Protein AF-Q6R324-F1 (afdb_monomer)

Sequence (263 aa):
MRRIGKLGGQVSNFFKGNSRSSGSSRGRTQEVEEGSSRRAARSPSPEFSNLRSRSNSATSSPVYSRSNSATSSPVRSRPISTVASPTRFDGRGRVTDPGHIQYQTSEWEREQYGLSDAIGHSRYTGYGAPRPERFPVEGHLPNGQYFNVTGVRGPAINAGDDHVIDHGYASHVIDHGEMSYDQAARYREYQSQPVFPSYETSGHDRSNCVHGHAELGREIFGWNIQHDQHATPQDLAEQMRGLRVDGYNSYSSYRNGNDSDSE

pLDDT: mean 74.0, std 28.16, range [26.22, 98.62]

Organism: Ralstonia solanacearum (NCBI:txid305)

Radius of gyration: 28.68 Å; Cα contacts (8 Å, |Δi|>4): 417; chains: 1; bounding box: 129×48×93 Å

Secondary structure (DSSP, 8-state):
---------------------------------TT--S-PPPPP-----------------------------------SEEEEEPPEE-TTSBEEE--EEEEE--HHHHHHH---SEEE--B--STTPPPPEEEEEEEE-TTS-EEEEEEEEEEBPPGGGPPP--TTT-SEEEE--PPPHHHHHHHHHHHTS-SSSEEETTSTTS-SHHHHHHHHHHHHH-------TT--HHHHHHHTTT--SSGGGGSSSSS--------

Mean predicted aligned error: 15.83 Å

Foldseek 3Di:
DDDDDDDDDDDDDDDDDDDDDDDPPPPPPDPPDQADDDDAADDDDDDDDDDDDDDDDDDDDDDDDDPPPPPPPDPPFQAWKKWKQWFDADPVQETPHQIAIWIAGGPVLCVVQVAARIFWKAADPHDPFDQWDWDKDWDAEPVRHTHIYTKTKGFIDQRRSHHDDDPVRTPDIAGQDHADNQLSVQNVVRNGHHLDRMEIRQLPVVRHRLSSRCSNCCRSQVDDQDHDSRYGRVNSRVVCHPHHSPPPPPPPPPPDPDDDDDD

Structure (mmCIF, N/CA/C/O backbone):
data_AF-Q6R324-F1
#
_entry.id   AF-Q6R324-F1
#
loop_
_atom_site.group_PDB
_atom_site.id
_atom_site.type_symbol
_atom_site.label_atom_id
_atom_site.label_alt_id
_atom_site.label_comp_id
_atom_site.label_asym_id
_atom_site.label_entity_id
_atom_site.label_seq_id
_atom_site.pdbx_PDB_ins_code
_atom_site.Cartn_x
_atom_site.Cartn_y
_atom_site.Cartn_z
_atom_site.occupancy
_atom_site.B_iso_or_equiv
_atom_site.auth_seq_id
_atom_site.auth_comp_id
_atom_site.auth_asym_id
_atom_site.auth_atom_id
_atom_site.pdbx_PDB_model_num
ATOM 1 N N . MET A 1 1 ? 79.690 0.198 -25.319 1.00 40.31 1 MET A N 1
ATOM 2 C CA . MET A 1 1 ? 79.122 1.509 -25.735 1.00 40.31 1 MET A CA 1
ATOM 3 C C . MET A 1 1 ? 77.606 1.519 -25.485 1.00 40.31 1 MET A C 1
ATOM 5 O O . MET A 1 1 ? 77.054 0.450 -25.269 1.00 40.31 1 MET A O 1
ATOM 9 N N . ARG A 1 2 ? 76.945 2.692 -25.464 1.00 42.56 2 ARG A N 1
ATOM 10 C CA . ARG A 1 2 ? 75.465 2.879 -25.356 1.00 42.56 2 ARG A CA 1
ATOM 11 C C . ARG A 1 2 ? 74.89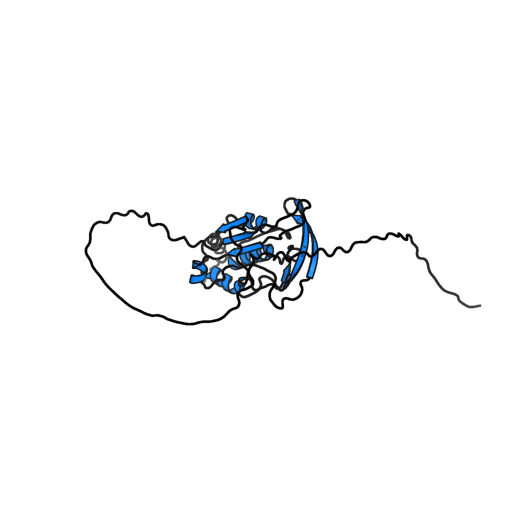6 3.219 -26.769 1.00 42.56 2 ARG A C 1
ATOM 13 O O . ARG A 1 2 ? 75.714 3.474 -27.643 1.00 42.56 2 ARG A O 1
ATOM 20 N N . ARG A 1 3 ? 73.590 3.266 -27.100 1.00 41.12 3 ARG A N 1
ATOM 21 C CA . ARG A 1 3 ? 72.332 3.446 -26.331 1.00 41.12 3 ARG A CA 1
ATOM 22 C C . ARG A 1 3 ? 71.114 2.730 -26.995 1.00 41.12 3 ARG A C 1
ATOM 24 O O . ARG A 1 3 ? 70.982 2.809 -28.203 1.00 41.12 3 ARG A O 1
ATOM 31 N N . ILE A 1 4 ? 70.201 2.188 -26.171 1.00 46.06 4 ILE A N 1
ATOM 32 C CA . ILE A 1 4 ? 68.725 2.425 -26.125 1.00 46.06 4 ILE A CA 1
ATOM 33 C C . ILE A 1 4 ? 67.856 2.318 -27.409 1.00 46.06 4 ILE A C 1
ATOM 35 O O . ILE A 1 4 ? 68.005 3.099 -28.340 1.00 46.06 4 ILE A O 1
ATOM 39 N N . GLY A 1 5 ? 66.776 1.525 -27.305 1.00 36.88 5 GLY A N 1
ATOM 40 C CA . GLY A 1 5 ? 65.498 1.646 -28.036 1.00 36.88 5 GLY A CA 1
ATOM 41 C C . GLY A 1 5 ? 64.390 0.874 -27.286 1.00 36.88 5 GLY A C 1
ATOM 42 O O . GLY A 1 5 ? 64.680 -0.182 -26.732 1.00 36.88 5 GLY A O 1
ATOM 43 N N . LYS A 1 6 ? 63.160 1.404 -27.175 1.00 45.53 6 LYS A N 1
ATOM 44 C CA . LYS A 1 6 ? 62.048 0.858 -26.346 1.00 45.53 6 LYS A CA 1
ATOM 45 C C . LYS A 1 6 ? 60.722 0.896 -27.136 1.00 45.53 6 LYS A C 1
ATOM 47 O O . LYS A 1 6 ? 60.669 1.598 -28.139 1.00 45.53 6 LYS A O 1
ATOM 52 N N . LEU A 1 7 ? 59.672 0.253 -26.592 1.00 39.19 7 LEU A N 1
ATOM 53 C CA . LEU A 1 7 ? 58.296 0.028 -27.108 1.00 39.19 7 LEU A CA 1
ATOM 54 C C . LEU A 1 7 ? 58.169 -1.313 -27.870 1.00 39.19 7 LEU A C 1
ATOM 56 O O . LEU A 1 7 ? 59.035 -1.629 -28.672 1.00 39.19 7 LEU A O 1
ATOM 60 N N . GLY A 1 8 ? 57.154 -2.164 -27.675 1.00 31.39 8 GLY A N 1
ATOM 61 C CA . GLY A 1 8 ? 56.019 -2.132 -26.739 1.00 31.39 8 GLY A CA 1
ATOM 62 C C . GLY A 1 8 ? 54.685 -2.417 -27.443 1.00 31.39 8 GLY A C 1
ATOM 63 O O . GLY A 1 8 ? 54.277 -1.615 -28.274 1.00 31.39 8 GLY A O 1
ATOM 64 N N . GLY A 1 9 ? 53.993 -3.509 -27.085 1.00 32.19 9 GLY A N 1
ATOM 65 C CA . GLY A 1 9 ? 52.611 -3.772 -27.522 1.00 32.19 9 GLY A CA 1
ATOM 66 C C . GLY A 1 9 ? 52.303 -5.218 -27.934 1.00 32.19 9 GLY A C 1
ATOM 67 O O . GLY A 1 9 ? 52.544 -5.607 -29.071 1.00 32.19 9 GLY A O 1
ATOM 68 N N . GLN A 1 10 ? 51.676 -5.980 -27.034 1.00 36.41 10 GLN A N 1
ATOM 69 C CA . GLN A 1 10 ? 50.816 -7.119 -27.374 1.00 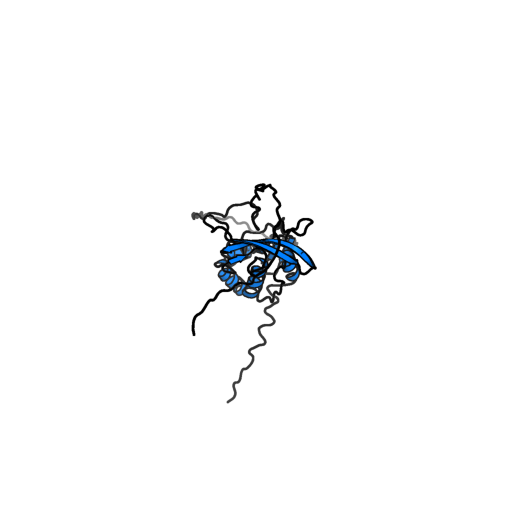36.41 10 GLN A CA 1
ATOM 70 C C . GLN A 1 10 ? 49.410 -6.813 -26.854 1.00 36.41 10 GLN A C 1
ATOM 72 O O . GLN A 1 10 ? 49.257 -6.671 -25.645 1.00 36.41 10 GLN A O 1
ATOM 77 N N . VAL A 1 11 ? 48.394 -6.811 -27.721 1.00 34.84 11 VAL A N 1
ATOM 78 C CA . VAL A 1 11 ? 47.063 -7.320 -27.349 1.00 34.84 11 VAL A CA 1
ATOM 79 C C . VAL A 1 11 ? 46.353 -7.886 -28.579 1.00 34.84 11 VAL A C 1
ATOM 81 O O . VAL A 1 11 ? 46.373 -7.301 -29.660 1.00 34.84 11 VAL A O 1
ATOM 84 N N . SER A 1 12 ? 45.722 -9.036 -28.383 1.00 30.38 12 SER A N 1
ATOM 85 C CA . SER A 1 12 ? 44.649 -9.594 -29.209 1.00 30.38 12 SER A CA 1
ATOM 86 C C . SER A 1 12 ? 43.295 -8.944 -28.790 1.00 30.38 12 SER A C 1
ATOM 88 O O . SER A 1 12 ? 43.295 -8.088 -27.914 1.00 30.38 12 SER A O 1
ATOM 90 N N . ASN A 1 13 ? 42.095 -9.210 -29.327 1.00 31.58 13 ASN A N 1
ATOM 91 C CA . ASN A 1 13 ? 41.596 -10.306 -30.157 1.00 31.58 13 ASN A CA 1
ATOM 92 C C . ASN A 1 13 ? 40.256 -9.917 -30.853 1.00 31.58 13 ASN A C 1
ATOM 94 O O . ASN A 1 13 ? 39.492 -9.126 -30.318 1.00 31.58 13 ASN A O 1
ATOM 98 N N . PHE A 1 14 ? 39.976 -10.565 -31.988 1.00 33.28 14 PHE A N 1
ATOM 99 C CA . PHE A 1 14 ? 38.679 -10.993 -32.562 1.00 33.28 14 PHE A CA 1
ATOM 100 C C . PHE A 1 14 ? 37.396 -10.133 -32.779 1.00 33.28 14 PHE A C 1
ATOM 102 O O . PHE A 1 14 ? 36.878 -9.422 -31.932 1.00 33.28 14 PHE A O 1
ATOM 109 N N . PHE A 1 15 ? 36.818 -10.452 -33.953 1.00 34.44 15 PHE A N 1
ATOM 110 C CA . PHE A 1 15 ? 35.433 -10.422 -34.459 1.00 34.44 15 PHE A CA 1
ATOM 111 C C . PHE A 1 15 ? 34.616 -9.120 -34.570 1.00 34.44 15 PHE A C 1
ATOM 113 O O . PHE A 1 15 ? 34.1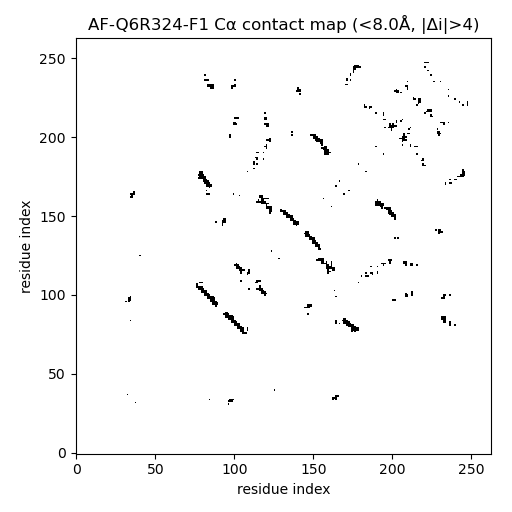90 -8.484 -33.615 1.00 34.44 15 PHE A O 1
ATOM 120 N N . LYS A 1 16 ? 34.275 -8.832 -35.834 1.00 31.11 16 LYS A N 1
ATOM 121 C CA . LYS A 1 16 ? 33.436 -7.737 -36.320 1.00 31.11 16 LYS A CA 1
ATOM 122 C C . LYS A 1 16 ? 32.190 -8.333 -36.983 1.00 31.11 16 LYS A C 1
ATOM 124 O O . LYS A 1 16 ? 32.283 -8.854 -38.092 1.00 31.11 16 LYS A O 1
ATOM 129 N N . GLY A 1 17 ? 31.044 -8.280 -36.305 1.00 27.77 17 GLY A N 1
ATOM 130 C CA . GLY A 1 17 ? 29.753 -8.729 -36.837 1.00 27.77 17 GLY A CA 1
ATOM 131 C C . GLY A 1 17 ? 28.918 -7.559 -37.361 1.00 27.77 17 GLY A C 1
ATOM 132 O O . GLY A 1 17 ? 28.606 -6.642 -36.607 1.00 27.77 17 GLY A O 1
ATOM 133 N N . ASN A 1 18 ? 28.533 -7.592 -38.638 1.00 29.09 18 ASN A N 1
ATOM 134 C CA . ASN A 1 18 ? 27.531 -6.678 -39.197 1.00 29.09 18 ASN A CA 1
ATOM 135 C C . ASN A 1 18 ? 26.124 -7.264 -39.015 1.00 29.09 18 ASN A C 1
ATOM 137 O O . ASN A 1 18 ? 25.903 -8.417 -39.376 1.00 29.09 18 ASN A O 1
ATOM 141 N N . SER A 1 19 ? 25.149 -6.442 -38.616 1.00 30.00 19 SER A N 1
ATOM 142 C CA . SER A 1 19 ? 23.742 -6.587 -39.031 1.00 30.00 19 SER A CA 1
ATOM 143 C C . SER A 1 19 ? 22.965 -5.282 -38.836 1.00 30.00 19 SER A C 1
ATOM 145 O O . SER A 1 19 ? 23.164 -4.565 -37.860 1.00 30.00 19 SER A O 1
ATOM 147 N N . ARG A 1 20 ? 22.087 -4.969 -39.795 1.00 28.08 20 ARG A N 1
ATOM 148 C CA . ARG A 1 20 ? 21.156 -3.829 -39.782 1.00 28.08 20 ARG A CA 1
ATOM 149 C C . ARG A 1 20 ? 19.724 -4.355 -39.669 1.00 28.08 20 ARG A C 1
ATOM 151 O O . ARG A 1 20 ? 19.339 -5.149 -40.518 1.00 28.08 20 ARG A O 1
ATOM 158 N N . SER A 1 21 ? 18.926 -3.810 -38.753 1.00 27.47 21 SER A N 1
ATOM 159 C CA . SER A 1 21 ? 17.460 -3.652 -38.881 1.00 27.47 21 SER A CA 1
ATOM 160 C C . SER A 1 21 ? 16.959 -2.845 -37.671 1.00 27.47 21 SER A C 1
ATOM 162 O O . SER A 1 21 ? 17.329 -3.175 -36.552 1.00 27.47 21 SER A O 1
ATOM 164 N N . SER A 1 22 ? 16.341 -1.668 -37.812 1.00 26.22 22 SER A N 1
ATOM 165 C CA . SER A 1 22 ? 14.992 -1.353 -38.339 1.00 26.22 22 SER A CA 1
ATOM 166 C C . SER A 1 22 ? 13.911 -1.393 -37.252 1.00 26.22 22 SER A C 1
ATOM 168 O O . SER A 1 22 ? 13.778 -2.388 -36.555 1.00 26.22 22 SER A O 1
ATOM 170 N N . GLY A 1 23 ? 13.079 -0.344 -37.184 1.00 26.36 23 GLY A N 1
ATOM 171 C CA . GLY A 1 23 ? 11.778 -0.404 -36.501 1.00 26.36 23 GLY A CA 1
ATOM 172 C C . GLY A 1 23 ? 11.702 0.154 -35.075 1.00 26.36 23 GLY A C 1
ATOM 173 O O . GLY A 1 23 ? 11.244 -0.540 -34.175 1.00 26.36 23 GLY A O 1
ATOM 174 N N . SER A 1 24 ? 12.032 1.435 -34.862 1.00 30.22 24 SER A N 1
ATOM 175 C CA . SER A 1 24 ? 11.568 2.151 -33.658 1.00 30.22 24 SER A CA 1
ATOM 176 C C . SER A 1 24 ? 10.074 2.486 -33.790 1.00 30.22 24 SER A C 1
ATOM 178 O O . SER A 1 24 ? 9.681 3.618 -34.079 1.00 30.22 24 SER A O 1
ATOM 180 N N . SER A 1 25 ? 9.215 1.477 -33.630 1.00 32.62 25 SER A N 1
ATOM 181 C CA . SER A 1 25 ? 7.776 1.686 -33.498 1.00 32.62 25 SER A CA 1
ATOM 182 C C . SER A 1 25 ? 7.496 2.298 -32.129 1.00 32.62 25 SER A C 1
ATOM 184 O O . SER A 1 25 ? 7.556 1.612 -31.108 1.00 32.62 25 SER A O 1
ATOM 186 N N . ARG A 1 26 ? 7.186 3.599 -32.118 1.00 37.97 26 ARG A N 1
ATOM 187 C CA . ARG A 1 26 ? 6.716 4.353 -30.947 1.00 37.97 26 ARG A CA 1
ATOM 188 C C . ARG A 1 26 ? 5.386 3.784 -30.436 1.00 37.97 26 ARG A C 1
ATOM 190 O O . ARG A 1 26 ? 4.318 4.321 -30.722 1.00 37.97 26 ARG A O 1
ATOM 197 N N . GLY A 1 27 ? 5.462 2.702 -29.668 1.00 26.50 27 GLY A N 1
ATOM 198 C CA . GLY A 1 27 ? 4.358 2.181 -28.875 1.00 26.50 27 GLY A CA 1
ATOM 199 C C . GLY A 1 27 ? 4.050 3.157 -27.750 1.00 26.50 27 GLY A C 1
ATOM 200 O O . GLY A 1 27 ? 4.714 3.150 -26.718 1.00 26.50 27 GLY A O 1
ATOM 201 N N . ARG A 1 28 ? 3.061 4.025 -27.969 1.00 30.28 28 ARG A N 1
ATOM 202 C CA . ARG A 1 28 ? 2.504 4.919 -26.951 1.00 30.28 28 ARG A CA 1
ATOM 203 C C . ARG A 1 28 ? 1.799 4.065 -25.898 1.00 30.28 28 ARG A C 1
ATOM 205 O O . ARG A 1 28 ? 0.604 3.814 -26.021 1.00 30.28 28 ARG A O 1
ATOM 212 N N . THR A 1 29 ? 2.533 3.611 -24.883 1.00 35.69 29 THR A N 1
ATOM 213 C CA . THR A 1 29 ? 1.932 3.098 -23.650 1.00 35.69 29 THR A CA 1
ATOM 214 C C . THR A 1 29 ? 1.100 4.230 -23.067 1.00 35.69 29 THR A C 1
ATOM 216 O O . THR A 1 29 ? 1.650 5.224 -22.592 1.00 35.69 29 THR A O 1
ATOM 219 N N . GLN A 1 30 ? -0.222 4.115 -23.189 1.00 30.86 30 GLN A N 1
ATOM 220 C CA . GLN A 1 30 ? -1.131 4.945 -22.414 1.00 30.86 30 GLN A CA 1
ATOM 221 C C . GLN A 1 30 ? -0.794 4.736 -20.939 1.00 30.86 30 GLN A C 1
ATOM 223 O O . GLN A 1 30 ? -0.465 3.621 -20.530 1.00 30.86 30 GLN A O 1
ATOM 228 N N . GLU A 1 31 ? -0.829 5.819 -20.175 1.00 37.59 31 GLU A N 1
ATOM 229 C CA . GLU A 1 31 ? -0.660 5.780 -18.730 1.00 37.59 31 GLU A CA 1
ATOM 230 C C . GLU A 1 31 ? -1.862 5.025 -18.156 1.00 37.59 31 GLU A C 1
ATOM 232 O O . GLU A 1 31 ? -2.941 5.582 -17.978 1.00 37.59 31 GLU A O 1
ATOM 237 N N . VAL A 1 32 ? -1.690 3.720 -17.938 1.00 40.03 32 VAL A N 1
ATOM 238 C CA . VAL A 1 32 ? -2.521 2.990 -16.989 1.00 40.03 32 VAL A CA 1
ATOM 239 C C . VAL A 1 32 ? -2.069 3.501 -15.630 1.00 40.03 32 VAL A C 1
ATOM 241 O O . VAL A 1 32 ? -0.924 3.273 -15.240 1.00 40.03 32 VAL A O 1
ATOM 244 N N . GLU A 1 33 ? -2.928 4.292 -14.990 1.00 43.50 33 GLU A N 1
ATOM 245 C CA . GLU A 1 33 ? -2.697 4.834 -13.653 1.00 43.50 33 GLU A CA 1
ATOM 246 C C . GLU A 1 33 ? -2.352 3.675 -12.708 1.00 43.50 33 GLU A C 1
ATOM 248 O O . GLU A 1 33 ? -3.159 2.764 -12.519 1.00 43.50 33 GLU A O 1
ATOM 253 N N . GLU A 1 34 ? -1.145 3.697 -12.136 1.00 46.53 34 GLU A N 1
ATOM 254 C CA . GLU A 1 34 ? -0.767 2.789 -11.053 1.00 46.53 34 GLU A CA 1
ATOM 255 C C . GLU A 1 34 ? -1.739 3.044 -9.885 1.00 46.53 34 GLU A C 1
ATOM 257 O O . GLU A 1 34 ? -1.694 4.104 -9.264 1.00 46.53 34 GLU A O 1
ATOM 262 N N . GLY A 1 35 ? -2.656 2.106 -9.626 1.00 44.72 35 GLY A N 1
ATOM 263 C CA . GLY A 1 35 ? -3.455 2.075 -8.397 1.00 44.72 35 GLY A CA 1
ATOM 264 C C . GLY A 1 35 ? -4.531 3.156 -8.209 1.00 44.72 35 GLY A C 1
ATOM 265 O O . GLY A 1 35 ? -4.863 3.450 -7.067 1.00 44.72 35 GLY A O 1
ATOM 266 N N . SER A 1 36 ? -5.112 3.764 -9.253 1.00 38.97 36 SER A N 1
ATOM 267 C CA . SER A 1 36 ? -6.196 4.752 -9.058 1.00 38.97 36 SER A CA 1
ATOM 268 C C . SER A 1 36 ? -7.382 4.609 -10.009 1.00 38.97 36 SER A C 1
ATOM 270 O O . SER A 1 36 ? -7.252 4.585 -11.230 1.00 38.97 36 SER A O 1
ATOM 272 N N . SER A 1 37 ? -8.587 4.569 -9.431 1.00 39.88 37 SER A N 1
ATOM 273 C CA . SER A 1 37 ? -9.848 4.550 -10.178 1.00 39.88 37 SER A CA 1
ATOM 274 C C . SER A 1 37 ? -10.200 5.937 -10.726 1.00 39.88 37 SER A C 1
ATOM 276 O O . SER A 1 37 ? -11.037 6.640 -10.163 1.00 39.88 37 SER A O 1
ATOM 278 N N . ARG A 1 38 ? -9.593 6.311 -11.862 1.00 37.06 38 ARG A N 1
ATOM 279 C CA . ARG A 1 38 ? -10.053 7.354 -12.804 1.00 37.06 38 ARG A CA 1
ATOM 280 C C . ARG A 1 38 ? -10.664 8.617 -12.172 1.00 37.06 38 ARG A C 1
ATOM 282 O O . ARG A 1 38 ? -11.790 8.998 -12.515 1.00 37.06 38 ARG A O 1
ATOM 289 N N . ARG A 1 39 ? -9.937 9.320 -11.302 1.00 37.78 39 ARG A N 1
ATOM 290 C CA . ARG A 1 39 ? -10.283 10.703 -10.932 1.00 37.78 39 ARG A CA 1
ATOM 291 C C . ARG A 1 39 ? -9.069 11.462 -10.418 1.00 37.78 39 ARG A C 1
ATOM 293 O O . ARG A 1 39 ? -8.415 11.025 -9.483 1.00 37.78 39 ARG A O 1
ATOM 300 N N . ALA A 1 40 ? -8.824 12.628 -11.012 1.00 33.81 40 ALA A N 1
ATOM 301 C CA . ALA A 1 40 ? -7.794 13.551 -10.557 1.00 33.81 40 ALA A CA 1
ATOM 302 C C . ALA A 1 40 ? -8.007 13.947 -9.084 1.00 33.81 40 ALA A C 1
ATOM 304 O O . ALA A 1 40 ? -9.149 14.091 -8.633 1.00 33.81 40 ALA A O 1
ATOM 305 N N . ALA A 1 41 ? -6.898 14.155 -8.369 1.00 38.41 41 ALA A N 1
ATOM 306 C CA . ALA A 1 41 ? -6.878 14.544 -6.964 1.00 38.41 41 ALA A CA 1
ATOM 307 C C . ALA A 1 41 ? -7.796 15.747 -6.670 1.00 38.41 41 ALA A C 1
ATOM 309 O O . ALA A 1 41 ? -7.827 16.732 -7.415 1.00 38.41 41 ALA A O 1
ATOM 310 N N . ARG A 1 42 ? -8.543 15.673 -5.560 1.00 33.75 42 ARG A N 1
ATOM 311 C CA . ARG A 1 42 ? -9.429 16.756 -5.112 1.00 33.75 42 ARG A CA 1
ATOM 312 C C . ARG A 1 4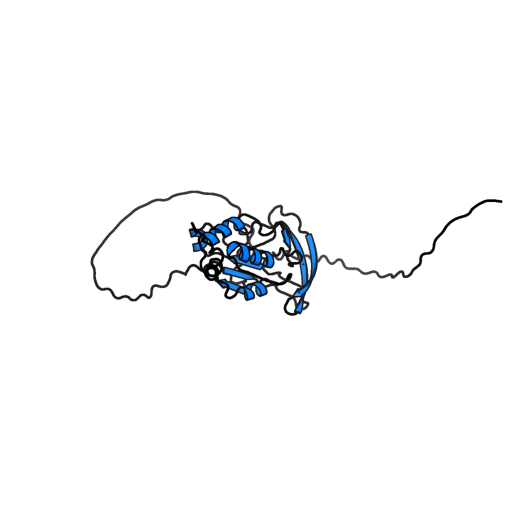2 ? -8.608 17.984 -4.712 1.00 33.75 42 ARG A C 1
ATOM 314 O O . ARG A 1 42 ? -7.754 17.908 -3.838 1.00 33.75 42 ARG A O 1
ATOM 321 N N . SER A 1 43 ? -8.918 19.131 -5.310 1.00 33.81 43 SER A N 1
ATOM 322 C CA . SER A 1 43 ? -8.413 20.434 -4.864 1.00 33.81 43 SER A CA 1
ATOM 323 C C . SER A 1 43 ? -9.188 20.914 -3.620 1.00 33.81 43 SER A C 1
ATOM 325 O O . SER A 1 43 ? -10.409 20.748 -3.593 1.00 33.81 43 SER A O 1
ATOM 327 N N . PRO A 1 44 ? -8.541 21.531 -2.613 1.00 35.41 44 PRO A N 1
ATOM 328 C CA . PRO A 1 44 ? -9.220 22.020 -1.409 1.00 35.41 44 PRO A CA 1
ATOM 329 C C . PRO A 1 44 ? -9.747 23.459 -1.565 1.00 35.41 44 PRO A C 1
ATOM 331 O O . PRO A 1 44 ? -9.004 24.326 -2.025 1.00 35.41 44 PRO A O 1
ATOM 334 N N . SER A 1 45 ? -10.999 23.725 -1.156 1.00 33.06 45 SER A N 1
ATOM 335 C CA . SER A 1 45 ? -11.604 25.048 -0.833 1.00 33.06 45 SER A CA 1
ATOM 336 C C . SER A 1 45 ? -13.122 24.908 -0.568 1.00 33.06 45 SER A C 1
ATOM 338 O O . SER A 1 45 ? -13.738 24.042 -1.188 1.00 33.06 45 SER A O 1
ATOM 340 N N . PRO A 1 46 ? -13.785 25.823 0.172 1.00 35.75 46 PRO A N 1
ATOM 341 C CA . PRO A 1 46 ? -13.499 26.288 1.535 1.00 35.75 46 PRO A CA 1
ATOM 342 C C . PRO A 1 46 ? -14.762 26.186 2.446 1.00 35.75 46 PRO A C 1
ATOM 344 O O . PRO A 1 46 ? -15.788 25.642 2.040 1.00 35.75 46 PRO A O 1
ATOM 347 N N . GLU A 1 47 ? -14.711 26.698 3.683 1.00 37.22 47 GLU A N 1
ATOM 348 C CA . GLU A 1 47 ? -15.855 26.698 4.621 1.00 37.22 47 GLU A CA 1
ATOM 349 C C . GLU A 1 47 ? -17.053 27.574 4.189 1.00 37.22 47 GLU A C 1
ATOM 351 O O . GLU A 1 47 ? -16.884 28.548 3.459 1.00 37.22 47 GLU A O 1
ATOM 356 N N . PHE A 1 48 ? -18.254 27.251 4.706 1.00 30.19 48 PHE A N 1
ATOM 357 C CA . PHE A 1 48 ? -19.102 28.107 5.576 1.00 30.19 48 PHE A CA 1
ATOM 358 C C . PHE A 1 48 ? -20.606 27.777 5.458 1.00 30.19 48 PHE A C 1
ATOM 360 O O . PHE A 1 48 ? -21.185 27.931 4.385 1.00 30.19 48 PHE A O 1
ATOM 367 N N . SER A 1 49 ? -21.275 27.490 6.590 1.00 29.22 49 SER A N 1
ATOM 368 C CA . SER A 1 49 ? -22.468 28.228 7.097 1.00 29.22 49 SER A CA 1
ATOM 369 C C . SER A 1 49 ? -23.398 27.385 7.986 1.00 29.22 49 SER A C 1
ATOM 371 O O . SER A 1 49 ? -23.919 26.352 7.580 1.00 29.22 49 SER A O 1
ATOM 373 N N . ASN A 1 50 ? -23.691 27.902 9.183 1.00 40.31 50 ASN A N 1
ATOM 374 C CA . ASN A 1 50 ? -24.718 27.383 10.095 1.00 40.31 50 ASN A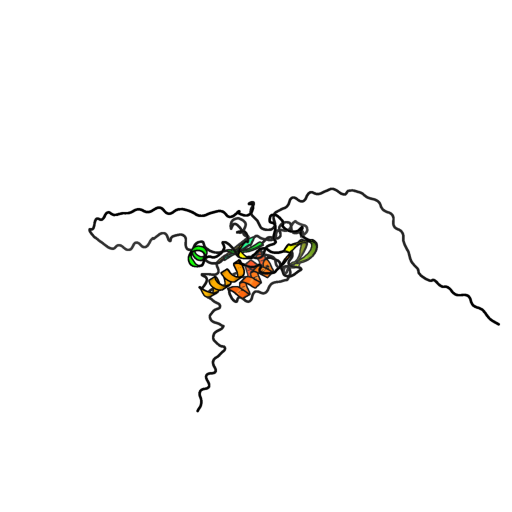 CA 1
ATOM 375 C C . ASN A 1 50 ? -26.145 27.625 9.571 1.00 40.31 50 ASN A C 1
ATOM 377 O O . ASN A 1 50 ? -26.434 28.732 9.120 1.00 40.31 50 ASN A O 1
ATOM 381 N N . LEU A 1 51 ? -27.082 26.703 9.833 1.00 35.06 51 LEU A N 1
ATOM 382 C CA . LEU A 1 51 ? -28.505 27.045 9.989 1.00 35.06 51 LEU A CA 1
ATOM 383 C C . LEU A 1 51 ? -29.154 26.322 11.182 1.00 35.06 51 LEU A C 1
ATOM 385 O O . LEU A 1 51 ? -28.839 25.183 11.509 1.00 35.06 51 LEU A O 1
ATOM 389 N N . ARG A 1 52 ? -30.057 27.044 11.856 1.00 34.41 52 ARG A N 1
ATOM 390 C CA . ARG A 1 52 ? -30.594 26.768 13.200 1.00 34.41 52 ARG A CA 1
ATOM 391 C C . ARG A 1 52 ? -32.115 26.945 13.207 1.00 34.41 52 ARG A C 1
ATOM 393 O O . ARG A 1 52 ? -32.569 28.044 12.908 1.00 34.41 52 ARG A O 1
ATOM 400 N N . SER A 1 53 ? -32.877 25.934 13.641 1.00 32.94 53 SER A N 1
ATOM 401 C CA . SER A 1 53 ? -34.249 25.996 14.222 1.00 32.94 53 SER A CA 1
ATOM 402 C C . SER A 1 53 ? -34.648 24.574 14.679 1.00 32.94 53 SER A C 1
ATOM 404 O O . SER A 1 53 ? -34.339 23.631 13.966 1.00 32.94 53 SER A O 1
ATOM 406 N N . ARG A 1 54 ? -35.112 24.297 15.914 1.00 31.44 54 ARG A N 1
ATOM 407 C CA . ARG A 1 54 ? -36.395 24.660 16.583 1.00 31.44 54 ARG A CA 1
ATOM 408 C C . ARG A 1 54 ? -37.646 24.140 15.840 1.00 31.44 54 ARG A C 1
ATOM 410 O O . ARG A 1 54 ? -37.730 24.374 14.647 1.00 31.44 54 ARG A O 1
ATOM 417 N N . SER A 1 55 ? -38.688 23.554 16.455 1.00 33.94 55 SER A N 1
ATOM 418 C CA . SER A 1 55 ? -38.924 23.008 17.816 1.00 33.94 55 SER A CA 1
ATOM 419 C C . SER A 1 55 ? -40.297 22.285 17.874 1.00 33.94 55 SER A C 1
ATOM 421 O O . SER A 1 55 ? -41.230 22.745 17.233 1.00 33.94 55 SER A O 1
ATOM 423 N N . ASN A 1 56 ? -40.429 21.272 18.746 1.00 29.02 56 ASN A N 1
ATOM 424 C CA . ASN A 1 56 ? -41.643 20.784 19.452 1.00 29.02 56 ASN A CA 1
ATOM 425 C C . ASN A 1 56 ? -42.902 20.277 18.699 1.00 29.02 56 ASN A C 1
ATOM 427 O O . ASN A 1 56 ? -43.567 21.020 17.985 1.00 29.02 56 ASN A O 1
ATOM 431 N N . SER A 1 57 ? -43.390 19.098 19.119 1.00 31.47 57 SER A N 1
ATOM 432 C CA . SER A 1 57 ? -44.729 18.900 19.729 1.00 31.47 57 SER A CA 1
ATOM 433 C C . SER A 1 57 ? -44.813 17.517 20.399 1.00 31.47 57 SER A C 1
ATOM 435 O O . SER A 1 57 ? -44.088 16.607 20.008 1.00 31.47 57 SER A O 1
ATOM 437 N N . ALA A 1 58 ? -45.663 17.356 21.419 1.00 36.47 58 ALA A N 1
ATOM 438 C CA . ALA A 1 58 ? -45.762 16.137 22.234 1.00 36.47 58 ALA A CA 1
ATOM 439 C C . ALA A 1 58 ? -47.188 15.564 22.260 1.00 36.47 58 ALA A C 1
ATOM 441 O O . ALA A 1 58 ? -48.155 16.316 22.191 1.00 36.47 58 ALA A O 1
ATOM 442 N N . THR A 1 59 ? -47.318 14.248 22.440 1.00 32.88 59 THR A N 1
ATOM 443 C CA . THR A 1 59 ? -48.535 13.586 22.948 1.00 32.88 59 THR A CA 1
ATOM 444 C C . THR A 1 59 ? -48.155 12.267 23.619 1.00 32.88 59 THR A C 1
ATOM 446 O O . THR A 1 59 ? -47.434 11.458 23.041 1.00 32.88 59 THR A O 1
ATOM 449 N N . SER A 1 60 ? -48.646 12.050 24.839 1.00 33.50 60 SER A N 1
ATOM 450 C CA . SER A 1 60 ? -48.397 10.838 25.626 1.00 33.50 60 SER A CA 1
ATOM 451 C C . SER A 1 60 ? -49.687 10.048 25.803 1.00 33.50 60 SER A C 1
ATOM 453 O O . SER A 1 60 ? -50.673 10.617 26.262 1.00 33.50 60 SER A O 1
ATOM 455 N N . SER A 1 61 ? -49.654 8.740 25.538 1.00 33.12 61 SER A N 1
ATOM 456 C CA . SER A 1 61 ? -50.323 7.735 26.378 1.00 33.12 61 SER A CA 1
ATOM 457 C C . SER A 1 61 ? -49.860 6.311 26.018 1.00 33.12 61 SER A C 1
ATOM 459 O O . SER A 1 61 ? -49.377 6.099 24.906 1.00 33.12 61 SER A O 1
ATOM 461 N N . PRO A 1 62 ? -49.909 5.351 26.961 1.00 54.59 62 PRO A N 1
ATOM 462 C CA . PRO A 1 62 ? -49.137 4.106 26.881 1.00 54.59 62 PRO A CA 1
ATOM 463 C C . PRO A 1 62 ? -49.911 2.948 26.231 1.00 54.59 62 PRO A C 1
ATOM 465 O O . PRO A 1 62 ? -51.125 3.042 26.080 1.00 54.59 62 PRO A O 1
ATOM 468 N N . VAL A 1 63 ? -49.220 1.828 25.947 1.00 30.73 63 VAL A N 1
ATOM 469 C CA . VAL A 1 63 ? -49.544 0.459 26.439 1.00 30.73 63 VAL A CA 1
ATOM 470 C C . VAL A 1 63 ? -48.742 -0.643 25.697 1.00 30.73 63 VAL A C 1
ATOM 472 O O . VAL A 1 63 ? -48.514 -0.572 24.497 1.00 30.73 63 VAL A O 1
ATOM 475 N N . TYR A 1 64 ? -48.365 -1.681 26.458 1.00 32.06 64 TYR A N 1
ATOM 476 C CA . TYR A 1 64 ? -47.777 -2.986 26.093 1.00 32.06 64 TYR A CA 1
ATOM 477 C C . TYR A 1 64 ? -46.445 -3.070 25.326 1.00 32.06 64 TYR A C 1
ATOM 479 O O . TYR A 1 64 ? -46.372 -3.078 24.100 1.00 32.06 64 TYR A O 1
ATOM 487 N N . SER A 1 65 ? -45.402 -3.395 26.096 1.00 42.59 65 SER A N 1
ATOM 488 C CA . SER A 1 65 ? -44.183 -4.050 25.625 1.00 42.59 65 SER A CA 1
ATOM 489 C C . SER A 1 65 ? -44.488 -5.361 24.886 1.00 42.59 65 SER A C 1
ATOM 491 O O . SER A 1 65 ? -44.914 -6.346 25.491 1.00 42.59 65 SER A O 1
ATOM 493 N N . ARG A 1 66 ? -44.169 -5.410 23.591 1.00 32.12 66 ARG A N 1
ATOM 494 C CA . ARG A 1 66 ? -43.865 -6.654 22.870 1.00 32.12 66 ARG A CA 1
ATOM 495 C C . ARG A 1 66 ? -42.544 -6.481 22.134 1.00 32.12 66 ARG A C 1
ATOM 497 O O . ARG A 1 66 ? -42.479 -5.837 21.091 1.00 32.12 66 ARG A O 1
ATOM 504 N N . SER A 1 67 ? -41.492 -7.045 22.717 1.00 39.47 67 SER A N 1
ATOM 505 C CA . SER A 1 67 ? -40.124 -6.985 22.205 1.00 39.47 67 SER A CA 1
ATOM 506 C C . SER A 1 67 ? -39.958 -7.837 20.947 1.00 39.47 67 SER A C 1
ATOM 508 O O . SER A 1 67 ? -39.444 -8.950 21.007 1.00 39.47 67 SER A O 1
ATOM 510 N N . ASN A 1 68 ? -40.352 -7.300 19.794 1.00 32.84 68 ASN A N 1
ATOM 511 C CA . ASN A 1 68 ? -39.882 -7.795 18.505 1.00 32.84 68 ASN A CA 1
ATOM 512 C C . ASN A 1 68 ? -38.625 -7.010 18.118 1.00 32.84 68 ASN A C 1
ATOM 514 O O . ASN A 1 68 ? -38.679 -6.091 17.301 1.00 32.84 68 ASN A O 1
ATOM 518 N N . SER A 1 69 ? -37.490 -7.382 18.717 1.00 38.59 69 SER A N 1
ATOM 519 C CA . SER A 1 69 ? -36.159 -6.855 18.385 1.00 38.59 69 SER A CA 1
ATOM 520 C C . SER A 1 69 ? -35.672 -7.380 17.029 1.00 38.59 69 SER A C 1
ATOM 522 O O . SER A 1 69 ? -34.652 -8.052 16.928 1.00 38.59 69 SER A O 1
ATOM 524 N N . ALA A 1 70 ? -36.419 -7.054 15.976 1.00 42.22 70 ALA A N 1
ATOM 525 C CA . ALA A 1 70 ? -35.987 -7.105 14.587 1.00 42.22 70 ALA A CA 1
ATOM 526 C C . ALA A 1 70 ? -35.672 -5.677 14.114 1.00 42.22 70 ALA A C 1
ATOM 528 O O . ALA A 1 70 ? -36.119 -5.232 13.059 1.00 42.22 70 ALA A O 1
ATOM 529 N N . THR A 1 71 ? -34.916 -4.931 14.927 1.00 40.75 71 THR A N 1
ATOM 530 C CA . THR A 1 71 ? -34.252 -3.716 14.461 1.00 40.75 71 THR A CA 1
ATOM 531 C C . THR A 1 71 ? -33.262 -4.121 13.385 1.00 40.75 71 THR A C 1
ATOM 533 O O . THR A 1 71 ? -32.210 -4.690 13.692 1.00 40.75 71 THR A O 1
ATOM 536 N N . SER A 1 72 ? -33.603 -3.810 12.133 1.00 36.56 72 SER A N 1
ATOM 537 C CA . SER A 1 72 ? -32.652 -3.673 11.037 1.00 36.56 72 SER A CA 1
ATOM 538 C C . SER A 1 72 ? -31.432 -2.942 11.581 1.00 36.56 72 SER A C 1
ATOM 540 O O . SER A 1 72 ? -31.534 -1.769 11.943 1.00 36.56 72 SER A O 1
ATOM 542 N N . SER A 1 73 ? -30.311 -3.649 11.737 1.00 36.25 73 SER A N 1
ATOM 543 C CA . SER A 1 73 ? -29.103 -3.004 12.242 1.00 36.25 73 SER A CA 1
ATOM 544 C C . SER A 1 73 ? -28.738 -1.902 11.248 1.00 36.25 73 SER A C 1
ATOM 546 O O . SER A 1 73 ? -28.645 -2.216 10.056 1.00 36.25 73 SER A O 1
ATOM 548 N N . PRO A 1 74 ? -28.555 -0.638 11.681 1.00 43.34 74 PRO A N 1
ATOM 549 C CA . PRO A 1 74 ? -27.945 0.350 10.805 1.00 43.34 74 PRO A CA 1
ATOM 550 C C . PRO A 1 74 ? -26.611 -0.232 10.338 1.00 43.34 74 PRO A C 1
ATOM 552 O O . PRO A 1 74 ? -25.968 -0.953 11.108 1.00 43.34 74 PRO A O 1
ATOM 555 N N . VAL A 1 75 ? -26.266 0.014 9.070 1.00 45.34 75 VAL A N 1
ATOM 556 C CA . VAL A 1 75 ? -25.092 -0.549 8.385 1.00 45.34 75 VAL A CA 1
ATOM 557 C C . VAL A 1 75 ? -23.899 -0.492 9.334 1.00 45.34 75 VAL A C 1
ATOM 559 O O . VAL A 1 75 ? -23.381 0.589 9.600 1.00 45.34 75 VAL A O 1
ATOM 562 N N . ARG A 1 76 ? -23.535 -1.642 9.923 1.00 46.62 76 ARG A N 1
ATOM 563 C CA . ARG A 1 76 ? -22.530 -1.666 10.988 1.00 46.62 76 ARG A CA 1
ATOM 564 C C . ARG A 1 76 ? -21.232 -1.133 10.405 1.00 46.62 76 ARG A C 1
ATOM 566 O O . ARG A 1 76 ? -20.787 -1.629 9.369 1.00 46.62 76 ARG A O 1
ATOM 573 N N . SER A 1 77 ? -20.679 -0.131 11.083 1.00 53.12 77 SER A N 1
ATOM 574 C CA . SER A 1 77 ? -19.339 0.407 10.876 1.00 53.12 77 SER A CA 1
ATOM 575 C C . SER A 1 77 ? -18.380 -0.737 10.563 1.00 53.12 77 SER A C 1
ATOM 577 O O . SER A 1 77 ? -18.127 -1.579 11.420 1.00 53.12 77 SER A O 1
ATOM 579 N N . ARG A 1 78 ? -17.918 -0.818 9.309 1.00 60.09 78 ARG A N 1
ATOM 580 C CA . ARG A 1 78 ? -16.926 -1.813 8.888 1.00 60.09 78 ARG A CA 1
ATOM 581 C C . ARG A 1 78 ? -15.558 -1.326 9.355 1.00 60.09 78 ARG A C 1
ATOM 583 O O . ARG A 1 78 ? -15.089 -0.366 8.752 1.00 60.09 78 ARG A O 1
ATOM 590 N N . PRO A 1 79 ? -14.952 -1.919 10.392 1.00 85.12 79 PRO A N 1
ATOM 591 C CA . PRO A 1 79 ? -13.714 -1.404 10.960 1.00 85.12 79 PRO A CA 1
ATOM 592 C C . PRO A 1 79 ? -12.550 -1.412 9.968 1.00 85.12 79 PRO A C 1
ATOM 594 O O . PRO A 1 79 ? -12.675 -1.944 8.855 1.00 85.12 79 PRO A O 1
ATOM 597 N N . ILE A 1 80 ? -11.406 -0.882 10.407 1.00 94.38 80 ILE A N 1
ATOM 598 C CA . ILE A 1 80 ? -10.172 -0.841 9.627 1.00 94.38 80 ILE A CA 1
ATOM 599 C C . ILE A 1 80 ? -9.932 -2.159 8.881 1.00 94.38 80 ILE A C 1
ATOM 601 O O . ILE A 1 80 ? -9.886 -3.258 9.447 1.00 94.38 80 ILE A O 1
ATOM 605 N N . SER A 1 81 ? -9.843 -2.038 7.561 1.00 95.94 81 SER A N 1
ATOM 606 C CA . SER A 1 81 ? -9.812 -3.177 6.654 1.00 95.94 81 SER A CA 1
ATOM 607 C C . SER A 1 81 ? -8.585 -3.117 5.756 1.00 95.94 81 SER A C 1
ATOM 609 O O . SER A 1 81 ? -8.320 -2.080 5.153 1.00 95.94 81 SER A O 1
ATOM 611 N N . THR A 1 82 ? -7.866 -4.229 5.598 1.00 97.69 82 THR A N 1
ATOM 612 C CA . THR A 1 82 ? -6.913 -4.377 4.488 1.00 97.69 82 THR A CA 1
ATOM 613 C C . THR A 1 82 ? -7.697 -4.542 3.193 1.00 97.69 82 THR A C 1
ATOM 615 O O . THR A 1 82 ? -8.540 -5.436 3.082 1.00 97.69 82 THR A O 1
ATOM 618 N N . VAL A 1 83 ? -7.401 -3.709 2.198 1.00 97.88 83 VAL A N 1
ATOM 619 C CA . VAL A 1 83 ? -7.990 -3.782 0.858 1.00 97.88 83 VAL A CA 1
ATOM 620 C C . VAL A 1 83 ? -6.872 -3.923 -0.165 1.00 97.88 83 VAL A C 1
ATOM 622 O O . VAL A 1 83 ? -5.945 -3.118 -0.171 1.00 97.88 83 VAL A O 1
ATOM 625 N N . ALA A 1 84 ? -6.961 -4.937 -1.031 1.00 98.19 84 ALA A N 1
ATOM 626 C CA . ALA A 1 84 ? -5.941 -5.198 -2.047 1.00 98.19 84 ALA A CA 1
ATOM 627 C C . ALA A 1 84 ? -6.538 -5.424 -3.442 1.00 98.19 84 ALA A C 1
ATOM 629 O O . ALA A 1 84 ? -7.323 -6.358 -3.651 1.00 98.19 84 ALA A O 1
ATOM 630 N N . SER A 1 85 ? -6.126 -4.621 -4.423 1.00 97.19 85 SER A N 1
ATOM 631 C CA . SER A 1 85 ? -6.324 -4.892 -5.850 1.00 97.19 85 SER A CA 1
ATOM 632 C C . SER A 1 85 ? -5.177 -5.776 -6.371 1.00 97.19 85 SER A C 1
ATOM 634 O O . SER A 1 85 ? -4.024 -5.578 -5.986 1.00 97.19 85 SER A O 1
ATOM 636 N N . PRO A 1 86 ? -5.459 -6.794 -7.203 1.00 96.44 86 PRO A N 1
ATOM 637 C CA . PRO A 1 86 ? -4.476 -7.830 -7.501 1.00 96.44 86 PRO A CA 1
ATOM 638 C C . PRO A 1 86 ? -3.468 -7.402 -8.573 1.00 96.44 86 PRO A C 1
ATOM 640 O O . PRO A 1 86 ? -3.860 -6.814 -9.582 1.00 96.44 86 PRO A O 1
ATOM 643 N N . THR A 1 87 ? -2.204 -7.814 -8.436 1.00 96.62 87 THR A N 1
ATOM 644 C CA . THR A 1 87 ? -1.246 -7.800 -9.553 1.00 96.62 87 THR A CA 1
ATOM 645 C C . THR A 1 87 ? -1.768 -8.682 -10.687 1.00 96.62 87 THR A C 1
ATOM 647 O O . THR A 1 87 ? -2.113 -9.847 -10.472 1.00 96.62 87 THR A O 1
ATOM 650 N N . ARG A 1 88 ? -1.796 -8.155 -11.914 1.00 96.50 88 ARG A N 1
ATOM 651 C CA . ARG A 1 88 ? -2.222 -8.880 -13.119 1.00 96.50 88 ARG A CA 1
ATOM 652 C C . ARG A 1 88 ? -1.038 -9.122 -14.041 1.00 96.50 88 ARG A C 1
ATOM 654 O O . ARG A 1 88 ? -0.225 -8.232 -14.280 1.00 96.50 88 ARG A O 1
ATOM 661 N N . PHE A 1 89 ? -0.992 -10.315 -14.619 1.00 96.38 89 PHE A N 1
ATOM 662 C CA . PHE A 1 89 ? 0.055 -10.752 -15.539 1.00 96.38 89 PHE A CA 1
ATOM 663 C C . PHE A 1 89 ? -0.556 -11.090 -16.900 1.00 96.38 89 PHE A C 1
ATOM 665 O O . PHE A 1 89 ? -1.695 -11.553 -16.975 1.00 96.38 89 PHE A O 1
ATOM 672 N N . ASP A 1 90 ? 0.189 -10.874 -17.983 1.00 96.06 90 ASP A N 1
ATOM 673 C CA . ASP A 1 90 ? -0.127 -11.511 -19.263 1.00 96.06 90 ASP A CA 1
ATOM 674 C C . ASP A 1 90 ? 0.417 -12.950 -19.330 1.00 96.06 90 ASP A C 1
ATOM 676 O O . ASP A 1 90 ? 1.166 -13.404 -18.464 1.00 96.06 90 ASP A O 1
ATOM 680 N N . GLY A 1 91 ? 0.057 -13.683 -20.389 1.00 93.50 91 GLY A N 1
ATOM 681 C CA . GLY A 1 91 ? 0.467 -15.079 -20.595 1.00 93.50 91 GLY A CA 1
ATOM 682 C C . GLY A 1 91 ? 1.973 -15.315 -20.797 1.00 93.50 91 GLY A C 1
ATOM 683 O O . GLY A 1 91 ? 2.358 -16.427 -21.147 1.00 93.50 91 GLY A O 1
ATOM 684 N N . ARG A 1 92 ? 2.825 -14.294 -20.632 1.00 93.62 92 ARG A N 1
ATOM 685 C CA . ARG A 1 92 ? 4.295 -14.393 -20.632 1.00 93.62 92 ARG A CA 1
ATOM 686 C C . ARG A 1 92 ? 4.916 -13.987 -19.288 1.00 93.62 92 ARG A C 1
ATOM 688 O O . ARG A 1 92 ? 6.131 -13.836 -19.213 1.00 93.62 92 ARG A O 1
ATOM 695 N N . GLY A 1 93 ? 4.102 -13.779 -18.250 1.00 94.06 93 GLY A N 1
ATOM 696 C CA . GLY A 1 93 ? 4.553 -13.327 -16.931 1.00 94.06 93 GLY A CA 1
ATOM 697 C C . GLY A 1 93 ? 4.856 -11.827 -16.854 1.00 94.06 93 GLY A C 1
ATOM 698 O O . GLY A 1 93 ? 5.313 -11.345 -15.822 1.00 94.06 93 GLY A O 1
ATOM 699 N N . ARG A 1 94 ? 4.598 -11.041 -17.906 1.00 96.69 94 ARG A N 1
ATOM 700 C CA . ARG A 1 94 ? 4.772 -9.588 -17.807 1.00 96.69 94 ARG A CA 1
ATOM 701 C C . ARG A 1 94 ? 3.632 -8.994 -16.983 1.00 96.69 94 ARG A C 1
ATOM 703 O O . ARG A 1 94 ? 2.464 -9.228 -17.296 1.00 96.69 94 ARG A O 1
ATOM 710 N N . VAL A 1 95 ? 3.972 -8.195 -15.977 1.00 96.56 95 VAL A N 1
ATOM 711 C CA . VAL A 1 95 ? 3.013 -7.423 -15.180 1.00 96.56 95 VAL A CA 1
ATOM 712 C C . VAL A 1 95 ? 2.309 -6.408 -16.084 1.00 96.56 95 VAL A C 1
ATOM 714 O O . VAL A 1 95 ? 2.954 -5.607 -16.765 1.00 96.56 95 VAL A O 1
ATOM 717 N N . THR A 1 96 ? 0.980 -6.468 -16.115 1.00 95.88 96 THR A N 1
ATOM 718 C CA . THR A 1 96 ? 0.100 -5.548 -16.856 1.00 95.88 96 THR A CA 1
ATOM 719 C C . THR A 1 96 ? -0.596 -4.539 -15.946 1.00 95.88 96 THR A C 1
ATOM 721 O O . THR A 1 96 ? -0.968 -3.466 -16.411 1.00 95.88 96 THR A O 1
ATOM 724 N N . ASP A 1 97 ? -0.718 -4.872 -14.664 1.00 95.44 97 ASP A N 1
ATOM 725 C CA . ASP A 1 97 ? -1.208 -4.031 -13.574 1.00 95.44 97 ASP A CA 1
ATOM 726 C C . ASP A 1 97 ? -0.437 -4.467 -12.314 1.00 95.44 97 ASP A C 1
ATOM 728 O O . ASP A 1 97 ? -0.466 -5.664 -12.008 1.00 95.44 97 ASP A O 1
ATOM 732 N N . PRO A 1 98 ? 0.302 -3.586 -11.615 1.00 93.88 98 PRO A N 1
ATOM 733 C CA . PRO A 1 98 ? 1.013 -3.968 -10.396 1.00 93.88 98 PRO A CA 1
ATOM 734 C C . PRO A 1 98 ? 0.065 -4.338 -9.245 1.00 93.88 98 PRO A C 1
ATOM 736 O O . PRO A 1 98 ? 0.481 -5.061 -8.340 1.00 93.88 98 PRO A O 1
ATOM 739 N N . GLY A 1 99 ? -1.202 -3.912 -9.290 1.00 95.94 99 GLY A N 1
ATOM 740 C CA . GLY A 1 99 ? -2.094 -3.952 -8.135 1.00 95.94 99 GLY A CA 1
ATOM 741 C C . GLY A 1 99 ? -1.678 -2.948 -7.055 1.00 95.94 99 GLY A C 1
ATOM 742 O O . GLY A 1 99 ? -0.735 -2.172 -7.225 1.00 95.94 99 GLY A O 1
ATOM 743 N N . HIS A 1 100 ? -2.398 -2.953 -5.937 1.00 97.88 100 HIS A N 1
ATOM 744 C CA . HIS A 1 100 ? -2.136 -2.082 -4.790 1.00 97.88 100 HIS A CA 1
ATOM 745 C C . HIS A 1 100 ? -2.723 -2.676 -3.506 1.00 97.88 100 HIS A C 1
ATOM 747 O O . HIS A 1 100 ? -3.720 -3.394 -3.570 1.00 97.88 100 HIS A O 1
ATOM 753 N N . ILE A 1 101 ? -2.124 -2.388 -2.350 1.00 98.62 101 ILE A N 1
ATOM 754 C CA . ILE A 1 101 ? -2.628 -2.784 -1.025 1.00 98.62 101 ILE A CA 1
ATOM 755 C C . ILE A 1 101 ? -2.499 -1.613 -0.052 1.00 98.62 101 ILE A C 1
ATOM 757 O O . ILE A 1 101 ? -1.483 -0.918 -0.042 1.00 98.62 101 ILE A O 1
ATOM 761 N N . GLN A 1 102 ? -3.544 -1.407 0.746 1.00 98.38 102 GLN A N 1
ATOM 762 C CA . GLN A 1 102 ? -3.638 -0.341 1.743 1.00 98.38 102 GLN A CA 1
ATOM 763 C C . GLN 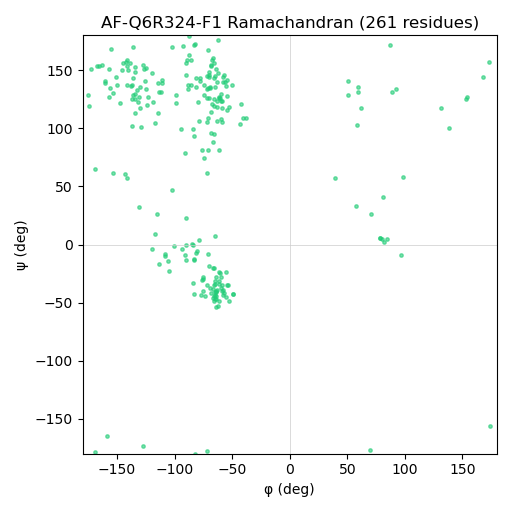A 1 102 ? -4.620 -0.727 2.855 1.00 98.38 102 GLN A C 1
ATOM 765 O O . GLN A 1 102 ? -5.428 -1.652 2.698 1.00 98.38 102 GLN A O 1
ATOM 770 N N . TYR A 1 103 ? -4.624 0.028 3.950 1.00 98.25 103 TYR A N 1
ATOM 771 C CA . TYR A 1 103 ? -5.719 -0.005 4.916 1.00 98.25 103 TYR A CA 1
ATOM 772 C C . TYR A 1 103 ? -6.794 1.025 4.543 1.00 98.25 103 TYR A C 1
ATOM 774 O O . TYR A 1 103 ? -6.476 2.103 4.044 1.00 98.25 103 TYR A O 1
ATOM 782 N N . GLN A 1 104 ? -8.065 0.713 4.797 1.00 97.62 104 GLN A N 1
ATOM 783 C CA . GLN A 1 104 ? -9.203 1.619 4.607 1.00 97.62 104 GLN A CA 1
ATOM 784 C C . GLN A 1 104 ? -10.085 1.667 5.851 1.00 97.62 104 GLN A C 1
ATOM 786 O O . GLN A 1 104 ? -10.397 0.628 6.436 1.00 97.62 104 GLN A O 1
ATOM 791 N N . THR A 1 105 ? -10.486 2.876 6.239 1.00 95.62 105 THR A N 1
ATOM 792 C CA . THR A 1 105 ? -11.266 3.150 7.454 1.00 95.62 105 THR A CA 1
ATOM 793 C C . THR A 1 105 ? -12.774 3.094 7.195 1.00 95.62 105 THR A C 1
ATOM 795 O O . THR A 1 105 ? -13.256 3.345 6.083 1.00 95.62 105 THR A O 1
ATOM 798 N N . SER A 1 106 ? -13.559 2.847 8.243 1.00 92.88 106 SER A N 1
ATOM 799 C CA . SER A 1 106 ? -14.983 3.204 8.245 1.00 92.88 106 SER A CA 1
ATOM 800 C C . SER A 1 106 ? -15.191 4.715 8.256 1.00 92.88 106 SER A C 1
ATOM 802 O O . SER A 1 106 ? -14.401 5.475 8.808 1.00 92.88 106 SER A O 1
ATOM 804 N N . GLU A 1 107 ? -16.346 5.135 7.739 1.00 91.25 107 GLU A N 1
ATOM 805 C CA . GLU A 1 107 ? -16.918 6.463 7.993 1.00 91.25 107 GLU A CA 1
ATOM 806 C C . GLU A 1 107 ? -16.943 6.787 9.497 1.00 91.25 107 GLU A C 1
ATOM 808 O O . GLU A 1 107 ? -16.491 7.852 9.900 1.00 91.25 107 GLU A O 1
ATOM 813 N N . TRP A 1 108 ? -17.330 5.819 10.336 1.00 89.50 108 TRP A N 1
ATOM 814 C CA . TRP A 1 108 ? -17.321 5.963 11.793 1.00 89.50 108 TRP A CA 1
ATOM 815 C C . TRP A 1 108 ? -15.915 6.208 12.374 1.00 89.50 108 TRP A C 1
ATOM 817 O O . TRP A 1 108 ? -15.747 7.157 13.133 1.00 89.50 108 TRP A O 1
ATOM 827 N N . GLU A 1 109 ? -14.886 5.433 12.001 1.00 91.81 109 GLU A N 1
ATOM 828 C CA . GLU A 1 109 ? -13.502 5.673 12.464 1.00 91.81 109 GLU A CA 1
ATOM 82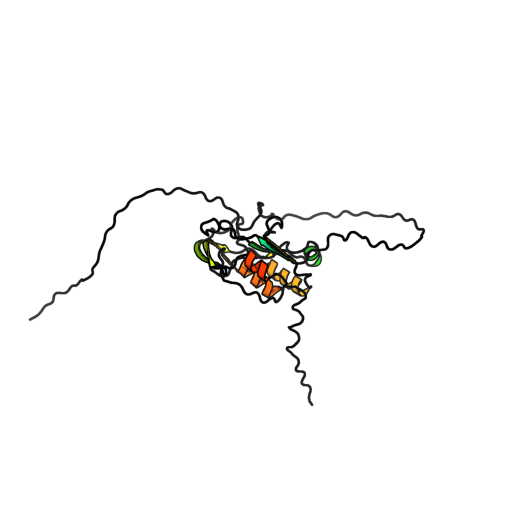9 C C . GLU A 1 109 ? -12.996 7.063 12.049 1.00 91.81 109 GLU A C 1
ATOM 831 O O . GLU A 1 109 ? -12.311 7.734 12.826 1.00 91.81 109 GLU A O 1
ATOM 836 N N . ARG A 1 110 ? -13.365 7.536 10.850 1.00 93.69 110 ARG A N 1
ATOM 837 C CA . ARG A 1 110 ? -13.036 8.897 10.403 1.00 93.69 110 ARG A CA 1
ATOM 838 C C . ARG A 1 110 ? -13.740 9.965 11.224 1.00 93.69 110 ARG A C 1
ATOM 840 O O . ARG A 1 110 ? -13.083 10.912 11.644 1.00 93.69 110 ARG A O 1
ATOM 847 N N . GLU A 1 111 ? -15.037 9.813 11.474 1.00 91.94 111 GLU A N 1
ATOM 848 C CA . GLU A 1 111 ? -15.819 10.750 12.285 1.00 91.94 111 GLU A CA 1
ATOM 849 C C . GLU A 1 111 ? -15.348 10.799 13.745 1.00 91.94 111 GLU A C 1
ATOM 851 O O . GLU A 1 111 ? -15.265 11.883 14.320 1.00 91.94 111 GLU A O 1
ATOM 856 N N . GLN A 1 112 ? -15.024 9.649 14.349 1.00 91.56 112 GLN A N 1
ATOM 857 C CA . GLN A 1 112 ? -14.599 9.587 15.751 1.00 91.56 112 GLN A CA 1
ATOM 858 C C . GLN A 1 112 ? -13.169 10.078 15.970 1.00 91.56 112 GLN A C 1
ATOM 860 O O . GLN A 1 112 ? -12.897 10.741 16.974 1.00 91.56 112 GLN A O 1
ATOM 865 N N . TYR A 1 113 ? -12.243 9.738 15.070 1.00 92.12 113 TYR A N 1
ATOM 866 C CA . TYR A 1 113 ? -10.818 9.965 15.309 1.00 92.12 113 TYR A CA 1
ATOM 867 C C . TYR A 1 113 ? -10.186 11.010 14.380 1.00 92.12 113 TYR A C 1
ATOM 869 O O . TYR A 1 113 ? -9.131 11.537 14.728 1.00 92.12 113 TYR A O 1
ATOM 877 N N . GLY A 1 114 ? -10.805 11.375 13.254 1.00 94.38 114 GLY A N 1
ATOM 878 C CA . GLY A 1 114 ? -10.238 12.314 12.273 1.00 94.38 114 GLY A CA 1
ATOM 879 C C . GLY A 1 114 ? -9.226 11.665 11.322 1.00 94.38 114 GLY A C 1
ATOM 880 O O . GLY A 1 114 ? -8.160 12.228 11.062 1.00 94.38 114 GLY A O 1
ATOM 881 N N . LEU A 1 115 ? -9.530 10.449 10.860 1.00 96.06 115 LEU A N 1
ATOM 882 C CA . LEU A 1 115 ? -8.651 9.654 9.994 1.00 96.06 115 LEU A CA 1
ATOM 883 C C . LEU A 1 115 ? -8.889 9.933 8.503 1.00 96.06 115 LEU A C 1
ATOM 885 O O . LEU A 1 115 ? -9.970 10.372 8.106 1.00 96.06 115 LEU A O 1
ATOM 889 N N . SER A 1 116 ? -7.899 9.621 7.669 1.00 97.12 116 SER A N 1
ATOM 890 C CA . SER A 1 116 ? -8.059 9.534 6.211 1.00 97.12 116 SER A CA 1
ATOM 891 C C . SER A 1 116 ? -8.949 8.353 5.782 1.00 97.12 116 SER A C 1
ATOM 893 O O . SER A 1 116 ? -9.095 7.372 6.515 1.00 97.12 116 SER A O 1
ATOM 895 N N . ASP A 1 117 ? -9.521 8.418 4.570 1.00 96.88 117 ASP A N 1
ATOM 896 C CA . ASP A 1 117 ? -10.288 7.311 3.957 1.00 96.88 117 ASP A CA 1
ATOM 897 C C . ASP A 1 117 ? -9.443 6.034 3.802 1.00 96.88 117 ASP A C 1
ATOM 899 O O . ASP A 1 117 ? -9.944 4.920 3.972 1.00 96.88 117 ASP A O 1
ATOM 903 N N . ALA A 1 118 ? -8.153 6.203 3.513 1.00 97.69 118 ALA A N 1
ATOM 904 C CA . ALA A 1 118 ? -7.175 5.135 3.411 1.00 97.69 118 ALA A CA 1
ATOM 905 C C . ALA A 1 118 ? -5.816 5.561 3.970 1.00 97.69 118 ALA A C 1
ATOM 907 O O . ALA A 1 118 ? -5.502 6.752 4.008 1.00 97.69 118 ALA A O 1
ATOM 908 N N . ILE A 1 119 ? -4.999 4.586 4.361 1.00 98.31 119 ILE A N 1
ATOM 909 C CA . ILE A 1 119 ? -3.569 4.779 4.587 1.00 98.31 119 ILE A CA 1
ATOM 910 C C . ILE A 1 119 ? -2.789 3.680 3.866 1.00 98.31 119 ILE A C 1
ATOM 912 O O . ILE A 1 119 ? -3.067 2.489 4.026 1.00 98.31 119 ILE A O 1
ATOM 916 N N . GLY A 1 120 ? -1.828 4.088 3.047 1.00 97.94 120 GLY A N 1
ATOM 917 C CA . GLY A 1 120 ? -1.027 3.193 2.219 1.00 97.94 120 GLY A CA 1
ATOM 918 C C . GLY A 1 120 ? 0.287 3.844 1.812 1.00 97.94 120 GLY A C 1
ATOM 919 O O . GLY A 1 120 ? 0.712 4.83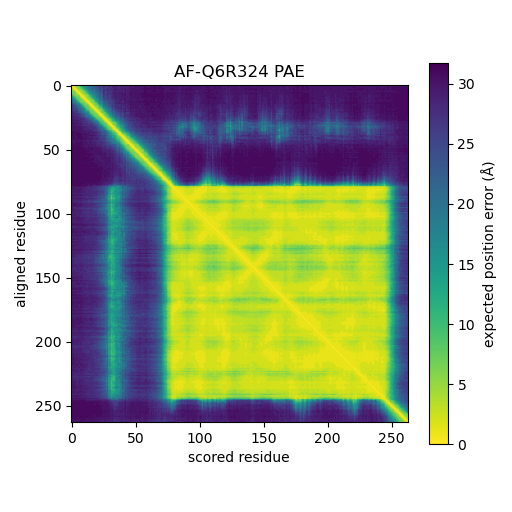7 2.399 1.00 97.94 120 GLY A O 1
ATOM 920 N N . HIS A 1 121 ? 0.963 3.276 0.818 1.00 98.38 121 HIS A N 1
ATOM 921 C CA . HIS A 1 121 ? 2.229 3.816 0.324 1.00 98.38 121 HIS A CA 1
ATOM 922 C C . HIS A 1 121 ? 2.230 3.844 -1.198 1.00 98.38 121 HIS A C 1
ATOM 924 O O . HIS A 1 121 ? 2.229 2.793 -1.836 1.00 98.38 121 HIS A O 1
ATOM 930 N N . SER A 1 122 ? 2.248 5.054 -1.756 1.00 97.44 122 SER A N 1
ATOM 931 C CA . SER A 1 122 ? 2.046 5.328 -3.181 1.00 97.44 122 SER A CA 1
ATOM 932 C C . SER A 1 122 ? 3.009 6.405 -3.682 1.00 97.44 122 SER A C 1
ATOM 934 O O . SER A 1 122 ? 3.504 7.244 -2.925 1.00 97.44 122 SER A O 1
ATOM 936 N N . ARG A 1 123 ? 3.284 6.406 -4.990 1.00 96.81 123 ARG A N 1
ATOM 937 C CA . ARG A 1 123 ? 4.147 7.407 -5.633 1.00 96.81 123 ARG A CA 1
ATOM 938 C C . ARG A 1 123 ? 3.405 8.722 -5.851 1.00 96.81 123 ARG A C 1
ATOM 940 O O . ARG A 1 123 ? 2.261 8.727 -6.292 1.00 96.81 123 ARG A O 1
ATOM 947 N N . TYR A 1 124 ? 4.094 9.849 -5.691 1.00 96.06 124 TYR A N 1
ATOM 948 C CA . TYR A 1 124 ? 3.563 11.140 -6.113 1.00 96.06 124 TYR A CA 1
ATOM 949 C C . TYR A 1 124 ? 3.455 11.225 -7.645 1.00 96.06 124 TYR A C 1
ATOM 951 O O . TYR A 1 124 ? 4.437 11.082 -8.381 1.00 96.06 124 TYR A O 1
ATOM 959 N N . THR A 1 125 ? 2.228 11.443 -8.119 1.00 93.75 125 THR A N 1
ATOM 960 C CA . THR A 1 125 ? 1.831 11.533 -9.538 1.00 93.75 125 THR A CA 1
ATOM 961 C C . THR A 1 125 ? 1.214 12.889 -9.901 1.00 93.75 125 THR A C 1
ATOM 963 O O . THR A 1 125 ? 0.889 13.118 -11.065 1.00 93.75 125 THR A O 1
ATOM 966 N N . GLY A 1 126 ? 1.038 13.779 -8.918 1.00 89.56 126 GLY A N 1
ATOM 967 C CA . GLY A 1 126 ? 0.306 15.037 -9.059 1.00 89.56 126 GLY A CA 1
ATOM 968 C C . GLY A 1 126 ? 1.013 16.117 -9.887 1.00 89.56 126 GLY A C 1
ATOM 969 O O . GLY A 1 126 ? 2.100 15.933 -10.436 1.00 89.56 126 GLY A O 1
ATOM 970 N N . TYR A 1 127 ? 0.379 17.288 -9.975 1.00 90.12 127 TYR A N 1
ATOM 971 C CA . TYR A 1 127 ? 0.917 18.423 -10.726 1.00 90.12 127 TYR A CA 1
ATOM 972 C C . TYR A 1 127 ? 2.283 18.867 -10.182 1.00 90.12 127 TYR A C 1
ATOM 974 O O . TYR A 1 127 ? 2.406 19.228 -9.017 1.00 90.12 127 TYR A O 1
ATOM 982 N N . GLY A 1 128 ? 3.302 18.883 -11.045 1.00 90.69 128 GLY A N 1
ATOM 983 C CA . GLY A 1 128 ? 4.675 19.204 -10.649 1.00 90.69 128 GLY A CA 1
ATOM 984 C C . GLY A 1 128 ? 5.471 18.021 -10.087 1.00 90.69 128 GLY A C 1
ATOM 985 O O . GLY A 1 128 ? 6.619 18.218 -9.693 1.00 90.69 128 GLY A O 1
ATOM 986 N N . ALA A 1 129 ? 4.920 16.799 -10.086 1.00 91.06 129 ALA A N 1
ATOM 987 C CA . ALA A 1 129 ? 5.685 15.599 -9.760 1.00 91.06 129 ALA A CA 1
ATOM 988 C C . ALA A 1 129 ? 6.928 15.472 -10.667 1.00 91.06 129 ALA A C 1
ATOM 990 O O . ALA A 1 129 ? 6.833 15.679 -11.885 1.00 91.06 129 ALA A O 1
ATOM 991 N N . PRO A 1 130 ? 8.105 15.125 -10.110 1.00 92.44 130 PRO A N 1
ATOM 992 C CA . PRO A 1 130 ? 9.294 14.900 -10.917 1.00 92.44 130 PRO A CA 1
ATOM 993 C C . PRO A 1 130 ? 9.082 13.697 -11.838 1.00 92.44 130 PRO A C 1
ATOM 995 O O . PRO A 1 130 ? 8.361 12.750 -11.514 1.00 92.44 130 PRO A O 1
ATOM 998 N N . ARG A 1 131 ? 9.748 13.712 -12.997 1.00 95.00 131 ARG A N 1
ATOM 999 C CA . ARG A 1 131 ? 9.720 12.579 -13.926 1.00 95.00 131 ARG A CA 1
ATOM 1000 C C . ARG A 1 131 ? 10.250 11.327 -13.206 1.00 95.00 131 ARG A C 1
ATOM 1002 O O . ARG A 1 131 ? 11.388 11.375 -12.741 1.00 95.00 131 ARG A O 1
ATOM 1009 N N . PRO A 1 132 ? 9.489 10.220 -13.147 1.00 94.31 132 PRO A N 1
ATOM 1010 C CA . PRO A 1 132 ? 9.942 9.027 -12.453 1.00 94.31 132 PRO A CA 1
ATOM 1011 C C . PRO A 1 132 ? 11.093 8.350 -13.199 1.00 94.31 132 PRO A C 1
ATOM 1013 O O . PRO A 1 132 ? 11.156 8.363 -14.437 1.00 94.31 132 PRO A O 1
ATOM 1016 N N . GLU A 1 133 ? 11.972 7.712 -12.434 1.00 96.69 133 GLU A N 1
ATOM 1017 C CA . GLU A 1 133 ? 12.946 6.761 -12.957 1.00 96.69 133 GLU A CA 1
ATOM 1018 C C . GLU A 1 133 ? 12.218 5.474 -13.371 1.00 96.69 133 GLU A C 1
ATOM 1020 O O . GLU A 1 133 ? 11.220 5.084 -12.760 1.00 96.69 133 GLU A O 1
ATOM 1025 N N . ARG A 1 134 ? 12.689 4.828 -14.442 1.00 96.75 134 ARG A N 1
ATOM 1026 C CA . ARG A 1 134 ? 12.118 3.581 -14.962 1.00 96.75 134 ARG A CA 1
ATOM 1027 C C . ARG A 1 134 ? 13.230 2.595 -15.274 1.00 96.75 134 ARG A C 1
ATOM 1029 O O . ARG A 1 134 ? 14.158 2.948 -16.001 1.00 96.75 134 ARG A O 1
ATOM 1036 N N . PHE A 1 135 ? 13.104 1.371 -14.780 1.00 96.62 135 PHE A N 1
ATOM 1037 C CA . PHE A 1 135 ? 14.107 0.320 -14.943 1.00 96.62 135 PHE A CA 1
ATOM 1038 C C . PHE A 1 135 ? 13.438 -1.060 -15.070 1.00 96.62 135 PHE A C 1
ATOM 1040 O O . PHE A 1 135 ? 12.334 -1.255 -14.562 1.00 96.62 135 PHE A O 1
ATOM 1047 N N . PRO A 1 136 ? 14.039 -2.015 -15.800 1.00 96.81 136 PRO A N 1
ATOM 1048 C CA . PRO A 1 136 ? 13.504 -3.368 -15.894 1.00 96.81 136 PRO A CA 1
ATOM 1049 C C . PRO A 1 136 ? 13.766 -4.141 -14.596 1.00 96.81 136 PRO A C 1
ATOM 1051 O O . PRO A 1 136 ? 14.870 -4.087 -14.057 1.00 96.81 136 PRO A O 1
ATOM 1054 N N . VAL A 1 137 ? 12.767 -4.889 -14.131 1.00 97.06 137 VAL A N 1
ATOM 1055 C CA . VAL A 1 137 ? 12.880 -5.829 -13.009 1.00 97.06 137 VAL A CA 1
ATOM 1056 C C . VAL A 1 137 ? 12.234 -7.143 -13.416 1.00 97.06 137 VAL A C 1
ATOM 1058 O O . VAL A 1 137 ? 11.129 -7.157 -13.954 1.00 97.06 137 VAL A O 1
ATOM 1061 N N . GLU A 1 138 ? 12.914 -8.253 -13.161 1.00 96.56 138 GLU A N 1
ATOM 1062 C CA . GLU A 1 138 ? 12.399 -9.596 -13.411 1.00 96.56 138 GLU A CA 1
ATOM 1063 C C . GLU A 1 138 ? 12.891 -10.575 -12.352 1.00 96.56 138 GLU A C 1
ATOM 1065 O O . GLU A 1 138 ? 13.905 -10.346 -11.691 1.00 96.56 138 GLU A O 1
ATOM 1070 N N . GLY A 1 139 ? 12.147 -11.661 -12.174 1.00 94.44 139 GLY A N 1
ATOM 1071 C CA . GLY A 1 139 ? 12.414 -12.642 -11.135 1.00 94.44 139 GLY A CA 1
ATOM 1072 C C . GLY A 1 139 ? 11.326 -13.702 -11.073 1.00 94.44 139 GLY A C 1
ATOM 1073 O O . GLY A 1 139 ? 10.619 -13.947 -12.050 1.00 94.44 139 GLY A O 1
ATOM 1074 N N . HIS A 1 140 ? 11.190 -14.329 -9.908 1.00 93.81 140 HIS A N 1
ATOM 1075 C CA . HIS A 1 140 ? 10.111 -15.267 -9.622 1.00 93.81 140 HIS A CA 1
ATOM 1076 C C . HIS A 1 140 ? 9.387 -14.834 -8.345 1.00 93.81 140 HIS A C 1
ATOM 1078 O O . HIS A 1 140 ? 10.021 -14.375 -7.395 1.00 93.81 140 HIS A O 1
ATOM 1084 N N . LEU A 1 141 ? 8.063 -14.962 -8.351 1.00 91.81 141 LEU A N 1
ATOM 1085 C CA . LEU A 1 141 ? 7.207 -14.793 -7.180 1.00 91.81 141 LEU A CA 1
ATOM 1086 C C . LEU A 1 141 ? 7.394 -15.976 -6.206 1.00 91.81 141 LEU A C 1
ATOM 1088 O O . LEU A 1 141 ? 7.934 -17.012 -6.611 1.00 91.81 141 LEU A O 1
ATOM 1092 N N . PRO A 1 142 ? 6.900 -15.893 -4.955 1.00 85.25 142 PRO A N 1
ATOM 1093 C CA . PRO A 1 142 ? 7.072 -16.957 -3.954 1.00 85.25 142 PRO A CA 1
ATOM 1094 C C . PRO A 1 142 ? 6.486 -18.314 -4.374 1.00 85.25 142 PRO A C 1
ATOM 1096 O O . PRO A 1 142 ? 6.989 -19.368 -3.996 1.00 85.25 142 PRO A O 1
ATOM 1099 N N . ASN A 1 143 ? 5.452 -18.300 -5.221 1.00 86.75 143 ASN A N 1
ATOM 1100 C CA . ASN A 1 143 ? 4.837 -19.492 -5.813 1.00 86.75 143 ASN A CA 1
ATOM 1101 C C . ASN A 1 143 ? 5.627 -20.088 -7.007 1.00 86.75 143 ASN A C 1
ATOM 1103 O O . ASN A 1 143 ? 5.153 -21.027 -7.646 1.00 86.75 143 ASN A O 1
ATOM 1107 N N . GLY A 1 144 ? 6.800 -19.539 -7.341 1.00 90.94 144 GLY A N 1
ATOM 1108 C CA . GLY A 1 144 ? 7.637 -19.958 -8.469 1.00 90.94 144 GLY A CA 1
ATOM 1109 C C . GLY A 1 144 ? 7.224 -19.397 -9.836 1.00 90.94 144 GLY A C 1
ATOM 1110 O O . GLY A 1 144 ? 7.861 -19.721 -10.838 1.00 90.94 144 GLY A O 1
ATOM 1111 N N . GLN A 1 145 ? 6.191 -18.554 -9.921 1.00 93.88 145 GLN A N 1
ATOM 1112 C CA . GLN A 1 145 ? 5.783 -17.909 -11.171 1.00 93.88 145 GLN A CA 1
ATOM 1113 C C . GLN A 1 145 ? 6.818 -16.857 -11.601 1.00 93.88 145 GLN A C 1
ATOM 1115 O O . GLN A 1 145 ? 7.114 -15.931 -10.848 1.00 93.88 145 GLN A O 1
ATOM 1120 N N . TYR A 1 146 ? 7.324 -16.952 -12.832 1.00 95.50 146 TYR A N 1
ATOM 1121 C CA . TYR A 1 146 ? 8.160 -15.904 -13.427 1.00 95.50 146 TYR A CA 1
ATOM 1122 C C . TYR A 1 146 ? 7.388 -14.586 -13.583 1.00 95.50 146 TYR A C 1
ATOM 1124 O O . TYR A 1 146 ? 6.229 -14.588 -14.013 1.00 95.50 146 TYR A O 1
ATOM 1132 N N . PHE A 1 147 ? 8.054 -13.462 -13.309 1.00 96.56 147 PHE A N 1
ATOM 1133 C CA . PHE A 1 147 ? 7.537 -12.134 -13.618 1.00 96.56 147 PHE A CA 1
ATOM 1134 C C . PHE A 1 147 ? 8.580 -11.220 -14.272 1.00 96.56 147 PHE A C 1
ATOM 1136 O O . PHE A 1 147 ? 9.776 -11.331 -14.015 1.00 96.56 147 PHE A O 1
ATOM 1143 N N . ASN A 1 148 ? 8.100 -10.260 -15.066 1.00 97.06 148 ASN A N 1
ATOM 1144 C CA . ASN A 1 148 ? 8.866 -9.092 -15.510 1.00 97.06 148 ASN A CA 1
ATOM 1145 C C . ASN A 1 148 ? 7.980 -7.835 -15.446 1.00 97.06 148 ASN A C 1
ATOM 1147 O O . ASN A 1 148 ? 6.812 -7.865 -15.842 1.00 97.06 148 ASN A O 1
ATOM 1151 N N . VAL A 1 149 ? 8.525 -6.732 -14.941 1.00 96.25 149 VAL A N 1
ATOM 1152 C CA . VAL A 1 149 ? 7.855 -5.437 -14.799 1.00 96.25 149 VAL A CA 1
ATOM 1153 C C . VAL A 1 149 ? 8.820 -4.302 -15.143 1.00 96.25 149 VAL A C 1
ATOM 1155 O O . VAL A 1 149 ? 10.031 -4.397 -14.949 1.00 96.25 149 VAL A O 1
ATOM 1158 N N . THR A 1 150 ? 8.291 -3.188 -15.649 1.00 95.88 150 THR A N 1
ATOM 1159 C CA . THR A 1 150 ? 9.035 -1.921 -15.635 1.00 95.88 150 THR A CA 1
ATOM 1160 C C . THR A 1 150 ? 8.825 -1.281 -14.270 1.00 95.88 150 THR A C 1
ATOM 1162 O O . THR A 1 150 ? 7.778 -0.677 -14.050 1.00 95.88 150 THR A O 1
ATOM 1165 N N . GLY A 1 151 ? 9.794 -1.430 -13.366 1.00 95.25 151 GLY A N 1
ATOM 1166 C CA . GLY A 1 151 ? 9.804 -0.726 -12.086 1.00 95.25 151 GLY A CA 1
ATOM 1167 C C . GLY A 1 151 ? 9.773 0.786 -12.310 1.00 95.25 151 GLY A C 1
ATOM 1168 O O . GLY A 1 151 ? 10.402 1.301 -13.244 1.00 95.25 151 GLY A O 1
ATOM 1169 N N . VAL A 1 152 ? 9.001 1.493 -11.485 1.00 96.44 152 VAL A N 1
ATOM 1170 C CA . VAL A 1 152 ? 8.848 2.950 -11.531 1.00 96.44 152 VAL A CA 1
ATOM 1171 C C . VAL A 1 152 ? 9.204 3.500 -10.157 1.00 96.44 152 VAL A C 1
ATOM 1173 O O . VAL A 1 152 ? 8.565 3.148 -9.171 1.00 96.44 152 VAL A O 1
ATOM 1176 N N . ARG A 1 153 ? 10.216 4.371 -10.088 1.00 96.75 153 ARG A N 1
ATOM 1177 C CA . ARG A 1 153 ? 10.700 4.974 -8.837 1.00 96.75 153 ARG A CA 1
ATOM 1178 C C . ARG A 1 153 ? 10.463 6.482 -8.825 1.00 96.75 153 ARG A C 1
ATOM 1180 O O . ARG A 1 153 ? 10.680 7.166 -9.828 1.00 96.75 153 ARG A O 1
ATOM 1187 N N . GLY A 1 154 ? 10.044 7.012 -7.680 1.00 97.12 154 GLY A N 1
ATOM 1188 C CA . GLY A 1 154 ? 9.889 8.450 -7.451 1.00 97.12 154 GLY A CA 1
ATOM 1189 C C . GLY A 1 154 ? 9.651 8.794 -5.976 1.00 97.12 154 GLY A C 1
ATOM 1190 O O . GLY A 1 154 ? 9.639 7.890 -5.141 1.00 97.12 154 GLY A O 1
ATOM 1191 N N . PRO A 1 155 ? 9.460 10.080 -5.634 1.00 97.56 155 PRO A N 1
ATOM 1192 C CA . PRO A 1 155 ? 9.023 10.468 -4.295 1.00 97.56 155 PRO A CA 1
ATOM 1193 C C . PRO A 1 155 ? 7.639 9.883 -3.992 1.00 97.56 155 PRO A C 1
ATOM 1195 O O . PRO A 1 155 ? 6.815 9.726 -4.900 1.00 97.56 155 PRO A O 1
ATOM 1198 N N . ALA A 1 156 ? 7.390 9.569 -2.726 1.00 97.81 156 ALA A N 1
ATOM 1199 C CA . ALA A 1 156 ? 6.089 9.109 -2.254 1.00 97.81 156 ALA A CA 1
ATOM 1200 C C . ALA A 1 156 ? 5.166 10.277 -1.856 1.00 97.81 156 ALA A C 1
ATOM 1202 O O . ALA A 1 156 ? 5.624 11.407 -1.674 1.00 97.81 156 ALA A O 1
ATOM 1203 N N . ILE A 1 157 ? 3.864 10.001 -1.752 1.00 97.56 157 ILE A N 1
ATOM 1204 C CA . ILE A 1 157 ? 2.886 10.889 -1.097 1.00 97.56 157 ILE A CA 1
ATOM 1205 C C . ILE A 1 157 ? 2.878 10.671 0.421 1.00 97.56 157 ILE A C 1
ATOM 1207 O O . ILE A 1 157 ? 3.487 9.717 0.907 1.00 97.56 157 ILE A O 1
ATOM 1211 N N . ASN A 1 158 ? 2.165 11.517 1.171 1.00 98.44 158 ASN A N 1
ATOM 1212 C CA . ASN A 1 158 ? 1.834 11.177 2.553 1.00 98.44 158 ASN A CA 1
ATOM 1213 C C . ASN A 1 158 ? 0.910 9.959 2.562 1.00 98.44 158 ASN A C 1
ATOM 1215 O O . ASN A 1 158 ? 0.059 9.819 1.683 1.00 98.44 158 ASN A O 1
ATOM 1219 N N . ALA A 1 159 ? 1.047 9.093 3.559 1.00 98.31 159 ALA A N 1
ATOM 1220 C CA . ALA A 1 159 ? 0.349 7.818 3.576 1.00 98.31 159 ALA A CA 1
ATOM 1221 C C . ALA A 1 159 ? -1.183 7.984 3.574 1.00 98.31 159 ALA A C 1
ATOM 1223 O O . ALA A 1 159 ? -1.885 7.159 2.996 1.00 98.31 159 ALA A O 1
ATOM 1224 N N . GLY A 1 160 ? -1.699 9.060 4.183 1.00 97.62 160 GLY A N 1
ATOM 1225 C CA . GLY A 1 160 ? -3.126 9.391 4.239 1.00 97.62 160 GLY A CA 1
ATOM 1226 C C . GLY A 1 160 ? -3.698 10.088 3.001 1.00 97.62 160 GLY A C 1
ATOM 1227 O O . GLY A 1 160 ? -4.913 10.255 2.925 1.00 97.62 160 GLY A O 1
ATOM 1228 N N . ASP A 1 161 ? -2.854 10.481 2.040 1.00 97.31 161 ASP A N 1
ATOM 1229 C CA . ASP A 1 161 ? -3.284 11.034 0.746 1.00 97.31 161 ASP A CA 1
ATOM 1230 C C . ASP A 1 161 ? -3.595 9.921 -0.285 1.00 97.31 161 ASP A C 1
ATOM 1232 O O . ASP A 1 161 ? -3.925 10.212 -1.437 1.00 97.31 161 ASP A O 1
ATOM 1236 N N . ASP A 1 162 ? -3.457 8.646 0.103 1.00 95.38 162 ASP A N 1
ATOM 1237 C CA . ASP A 1 162 ? -3.608 7.495 -0.787 1.00 95.38 162 ASP A CA 1
ATOM 1238 C C . ASP A 1 162 ? -5.062 7.267 -1.231 1.00 95.38 162 ASP A C 1
ATOM 1240 O O . ASP A 1 162 ? -6.028 7.491 -0.496 1.00 95.38 162 ASP A O 1
ATOM 1244 N N . HIS A 1 163 ? -5.235 6.821 -2.474 1.00 93.38 163 HIS A N 1
ATOM 1245 C CA . HIS A 1 163 ? -6.557 6.725 -3.086 1.00 93.38 163 HIS A CA 1
ATOM 1246 C C . HIS A 1 163 ? -7.292 5.450 -2.665 1.00 93.38 163 HIS A C 1
ATOM 1248 O O . HIS A 1 163 ? -6.747 4.353 -2.689 1.00 93.38 163 HIS A O 1
ATOM 1254 N N . VAL A 1 164 ? -8.580 5.570 -2.333 1.00 95.50 164 VAL A N 1
ATOM 1255 C CA . VAL A 1 164 ? -9.448 4.425 -2.009 1.00 95.50 164 VAL A CA 1
ATOM 1256 C C . VAL A 1 164 ? -9.511 3.431 -3.178 1.00 95.50 164 VAL A C 1
ATOM 1258 O O . VAL A 1 164 ? -10.032 3.749 -4.250 1.00 95.50 164 VAL A O 1
ATOM 1261 N N . ILE A 1 165 ? -9.043 2.198 -2.952 1.00 94.44 165 ILE A N 1
ATOM 1262 C CA . ILE A 1 165 ? -9.355 1.047 -3.811 1.00 94.44 165 ILE A CA 1
ATOM 1263 C C . ILE A 1 165 ? -10.843 0.725 -3.647 1.00 94.44 165 ILE A C 1
ATOM 1265 O O . ILE A 1 165 ? -11.275 0.283 -2.583 1.00 94.44 165 ILE A O 1
ATOM 1269 N N . ASP A 1 166 ? -11.619 0.908 -4.711 1.00 91.19 166 ASP A N 1
ATOM 1270 C CA . ASP A 1 166 ? -13.020 0.490 -4.772 1.00 91.19 166 ASP A CA 1
ATOM 1271 C C . ASP A 1 166 ? -13.128 -1.040 -4.598 1.00 91.19 166 ASP A C 1
ATOM 1273 O O . ASP A 1 166 ? -12.499 -1.822 -5.320 1.00 91.19 166 ASP A O 1
ATOM 1277 N N . HIS A 1 167 ? -13.952 -1.467 -3.634 1.00 86.94 167 HIS A N 1
ATOM 1278 C CA . HIS A 1 167 ? -14.189 -2.871 -3.295 1.00 86.94 167 HIS A CA 1
ATOM 1279 C C . HIS A 1 167 ? -14.651 -3.738 -4.481 1.00 86.94 167 HIS A C 1
ATOM 1281 O O . HIS A 1 167 ? -14.431 -4.945 -4.455 1.00 86.94 167 HIS A O 1
ATOM 1287 N N . GLY A 1 168 ? -15.255 -3.160 -5.527 1.00 87.38 168 GLY A N 1
ATOM 1288 C CA . GLY A 1 168 ? -15.621 -3.875 -6.755 1.00 87.38 168 GLY A CA 1
ATOM 1289 C C . GLY A 1 168 ? -14.426 -4.298 -7.623 1.00 87.38 168 GLY A C 1
ATOM 1290 O O . GLY A 1 168 ? -14.566 -5.191 -8.459 1.00 87.38 168 GLY A O 1
ATOM 1291 N N . TYR A 1 169 ? -13.253 -3.691 -7.417 1.00 87.38 169 TYR A N 1
ATOM 1292 C CA . TYR A 1 169 ? -11.988 -4.038 -8.083 1.00 87.38 169 TYR A CA 1
ATOM 1293 C C . TYR A 1 169 ? -10.987 -4.729 -7.145 1.00 87.38 169 TYR A C 1
ATOM 1295 O O . TYR A 1 169 ? -9.950 -5.222 -7.602 1.00 87.38 169 TYR A O 1
ATOM 1303 N N . ALA A 1 170 ? -11.287 -4.780 -5.847 1.00 93.12 170 ALA A N 1
ATOM 1304 C CA . ALA A 1 170 ? -10.475 -5.465 -4.858 1.00 93.12 170 ALA A CA 1
ATOM 1305 C C . ALA A 1 170 ? -10.542 -6.992 -5.040 1.00 93.12 170 ALA A C 1
ATOM 1307 O O . ALA A 1 170 ? -11.607 -7.582 -5.205 1.00 93.12 170 ALA A O 1
ATOM 1308 N N . SER A 1 171 ? -9.383 -7.644 -4.958 1.00 95.50 171 SER A N 1
ATOM 1309 C CA . SER A 1 171 ? -9.280 -9.097 -4.768 1.00 95.50 171 SER A CA 1
ATOM 1310 C C . SER A 1 171 ? -9.592 -9.511 -3.330 1.00 95.50 171 SER A C 1
ATOM 1312 O O . SER A 1 171 ? -10.091 -10.609 -3.099 1.00 95.50 171 SER A O 1
ATOM 1314 N N . HIS A 1 172 ? -9.310 -8.620 -2.375 1.00 96.81 172 HIS A N 1
ATOM 1315 C CA . HIS A 1 172 ? -9.421 -8.862 -0.944 1.00 96.81 172 HIS A CA 1
ATOM 1316 C C . HIS A 1 172 ? -9.951 -7.626 -0.222 1.00 96.81 172 HIS A C 1
ATOM 1318 O O . HIS A 1 172 ? -9.505 -6.512 -0.491 1.00 96.81 172 HIS A O 1
ATOM 1324 N N . VAL A 1 173 ? -10.865 -7.852 0.724 1.00 96.00 173 VAL A N 1
ATOM 1325 C CA . VAL A 1 173 ? -11.326 -6.871 1.715 1.00 96.00 173 VAL A CA 1
ATOM 1326 C C . VAL A 1 173 ? -11.407 -7.603 3.055 1.00 96.00 173 VAL A C 1
ATOM 1328 O O . VAL A 1 173 ? -12.328 -8.391 3.272 1.00 96.00 173 VAL A O 1
ATOM 1331 N N . ILE A 1 174 ? -10.420 -7.394 3.923 1.00 95.50 174 ILE A N 1
ATOM 1332 C CA . ILE A 1 174 ? -10.230 -8.143 5.172 1.00 95.50 174 ILE A CA 1
ATOM 1333 C C . ILE A 1 174 ? -10.429 -7.193 6.345 1.00 95.50 174 ILE A C 1
ATOM 1335 O O . ILE A 1 174 ? -9.643 -6.277 6.539 1.00 95.50 174 ILE A O 1
ATOM 1339 N N . ASP A 1 175 ? -11.487 -7.433 7.111 1.00 93.75 175 ASP A N 1
ATOM 1340 C CA . ASP A 1 175 ? -11.866 -6.685 8.312 1.00 93.75 175 ASP A CA 1
ATOM 1341 C C . ASP A 1 175 ? -11.027 -7.145 9.516 1.00 93.75 175 ASP A C 1
ATOM 1343 O O . ASP A 1 175 ? -11.038 -8.335 9.861 1.00 93.75 175 ASP A O 1
ATOM 1347 N N . HIS A 1 176 ? -10.318 -6.213 10.158 1.00 94.00 176 HIS A N 1
ATOM 1348 C CA . HIS A 1 176 ? -9.441 -6.509 11.292 1.00 94.00 176 HIS A CA 1
ATOM 1349 C C . HIS A 1 176 ? -10.046 -6.178 12.670 1.00 94.00 176 HIS A C 1
ATOM 1351 O O . HIS A 1 176 ? -9.429 -6.500 13.687 1.00 94.00 176 HIS A O 1
ATOM 1357 N N . GLY A 1 177 ? -11.269 -5.646 12.746 1.00 91.69 177 GLY A N 1
ATOM 1358 C CA . GLY A 1 177 ? -11.870 -5.162 13.996 1.00 91.69 177 GLY A CA 1
ATOM 1359 C C . GLY A 1 177 ? -11.528 -3.703 14.333 1.00 91.69 177 GLY A C 1
ATOM 1360 O O . GLY A 1 177 ? -10.743 -3.062 13.648 1.00 91.69 177 GLY A O 1
ATOM 1361 N N . GLU A 1 178 ? -12.179 -3.165 15.363 1.00 89.94 178 GLU A N 1
ATOM 1362 C CA . GLU A 1 178 ? -12.171 -1.736 15.726 1.00 89.94 178 GLU A CA 1
ATOM 1363 C C . GLU A 1 178 ? -10.826 -1.268 16.304 1.00 89.94 178 GLU A C 1
ATOM 1365 O O . GLU A 1 178 ? -10.257 -1.928 17.174 1.00 89.94 178 GLU A O 1
ATOM 1370 N N . MET A 1 179 ? -10.328 -0.115 15.840 1.00 91.31 179 MET A N 1
ATOM 1371 C CA . MET A 1 179 ? -9.122 0.513 16.391 1.00 91.31 179 MET A CA 1
ATOM 1372 C C . MET A 1 179 ? -9.332 1.059 17.801 1.00 91.31 179 MET A C 1
ATOM 1374 O O . MET A 1 179 ? -10.276 1.797 18.067 1.00 91.31 179 MET A O 1
ATOM 1378 N N . SER A 1 180 ? -8.379 0.780 18.691 1.00 91.62 180 SER A N 1
ATOM 1379 C CA . SER A 1 180 ? -8.253 1.510 19.950 1.00 91.62 180 SER A CA 1
ATOM 1380 C C . SER A 1 180 ? -7.852 2.968 19.701 1.00 91.62 180 SER A C 1
ATOM 1382 O O . SER A 1 180 ? -7.263 3.305 18.669 1.00 91.62 180 SER A O 1
ATOM 1384 N N . TYR A 1 181 ? -8.089 3.839 20.686 1.00 92.12 181 TYR A N 1
ATOM 1385 C CA . TYR A 1 181 ? -7.640 5.235 20.637 1.00 92.12 181 TYR A CA 1
ATOM 1386 C C . TYR A 1 181 ? -6.127 5.371 20.375 1.00 92.12 181 TYR A C 1
ATOM 1388 O O . TYR A 1 181 ? -5.728 6.274 19.643 1.00 92.12 181 TYR A O 1
ATOM 1396 N N . ASP A 1 182 ? -5.294 4.463 20.894 1.00 94.38 182 ASP A N 1
ATOM 1397 C CA . ASP A 1 182 ? -3.833 4.488 20.711 1.00 94.38 182 ASP A CA 1
ATOM 1398 C C . ASP A 1 182 ? -3.400 4.013 19.313 1.00 94.38 182 ASP A C 1
ATOM 1400 O O . ASP A 1 182 ? -2.375 4.445 18.779 1.00 94.38 182 ASP A O 1
ATOM 1404 N N . GLN A 1 183 ? -4.169 3.110 18.699 1.00 95.50 183 GLN A N 1
ATOM 1405 C CA . GLN A 1 183 ? -3.970 2.695 17.306 1.00 95.50 183 GLN A CA 1
ATOM 1406 C C . GLN A 1 183 ? -4.424 3.816 16.359 1.00 95.50 183 GLN A C 1
ATOM 1408 O O . GLN A 1 183 ? -3.678 4.200 15.462 1.00 95.50 183 GLN A O 1
ATOM 1413 N N . ALA A 1 184 ? -5.577 4.438 16.623 1.00 95.88 184 ALA A N 1
ATOM 1414 C CA . ALA A 1 184 ? -6.055 5.602 15.878 1.00 95.88 184 ALA A CA 1
ATOM 1415 C C . ALA A 1 184 ? -5.148 6.843 16.047 1.00 95.88 184 ALA A C 1
ATOM 1417 O O . ALA A 1 184 ? -5.011 7.646 15.123 1.00 95.88 184 ALA A O 1
ATOM 1418 N N . ALA A 1 185 ? -4.487 7.011 17.198 1.00 96.19 185 ALA A N 1
ATOM 1419 C CA . ALA A 1 185 ? -3.473 8.046 17.396 1.00 96.19 185 ALA A CA 1
ATOM 1420 C C . ALA A 1 185 ? -2.258 7.828 16.480 1.00 96.19 185 ALA A C 1
ATOM 1422 O O . ALA A 1 185 ? -1.951 8.713 15.682 1.00 96.19 185 ALA A O 1
ATOM 1423 N N . ARG A 1 186 ? -1.655 6.631 16.509 1.00 97.44 186 ARG A N 1
ATOM 1424 C CA . ARG A 1 186 ? -0.539 6.262 15.617 1.00 97.44 186 ARG A CA 1
ATOM 1425 C C . ARG A 1 186 ? -0.916 6.351 14.139 1.00 97.44 186 ARG A C 1
ATOM 1427 O O . ARG A 1 186 ? -0.140 6.868 13.342 1.00 97.44 186 ARG A O 1
ATOM 1434 N N . TYR A 1 187 ? -2.129 5.933 13.770 1.00 97.62 187 TYR A N 1
ATOM 1435 C CA . TYR A 1 187 ? -2.646 6.098 12.409 1.00 97.62 187 TYR A CA 1
ATOM 1436 C C . TYR A 1 187 ? -2.548 7.562 11.949 1.00 97.62 187 TYR A C 1
ATOM 1438 O O . TYR A 1 187 ? -2.031 7.828 10.866 1.00 97.62 187 TYR A O 1
ATOM 1446 N N . ARG A 1 188 ? -2.992 8.526 12.771 1.00 96.88 188 ARG A N 1
ATOM 1447 C CA . ARG A 1 188 ? -2.948 9.961 12.421 1.00 96.88 188 ARG A CA 1
ATOM 1448 C C . ARG A 1 188 ? -1.540 10.514 12.265 1.00 96.88 188 ARG A C 1
ATOM 1450 O O . ARG A 1 188 ? -1.341 11.402 11.441 1.00 96.88 188 ARG A O 1
ATOM 1457 N N . GLU A 1 189 ? -0.583 10.015 13.039 1.00 96.56 189 GLU A N 1
ATOM 1458 C CA . GLU A 1 189 ? 0.822 10.401 12.891 1.00 96.56 189 GLU A CA 1
ATOM 1459 C C . GLU A 1 189 ? 1.319 9.983 11.501 1.00 96.56 189 GLU A C 1
ATOM 1461 O O . GLU A 1 189 ? 1.746 10.832 10.713 1.00 96.56 189 GLU A O 1
ATOM 1466 N N . TYR A 1 190 ? 1.136 8.707 11.142 1.00 97.31 190 TYR A N 1
ATOM 1467 C CA . TYR A 1 190 ? 1.536 8.180 9.837 1.00 97.31 190 TYR A CA 1
ATOM 1468 C C . TYR A 1 190 ? 0.758 8.779 8.660 1.00 97.31 190 TYR A C 1
ATOM 1470 O O . TYR A 1 190 ? 1.359 9.008 7.616 1.00 97.31 190 TYR A O 1
ATOM 1478 N N . GLN A 1 191 ? -0.533 9.106 8.799 1.00 97.88 191 GLN A N 1
ATOM 1479 C CA . GLN A 1 191 ? -1.325 9.645 7.681 1.00 97.88 191 GLN A CA 1
ATOM 1480 C C . GLN A 1 191 ? -0.765 10.980 7.145 1.00 97.88 191 GLN A C 1
ATOM 1482 O O . GLN A 1 191 ? -0.992 11.321 5.987 1.00 97.88 191 GLN A O 1
ATOM 1487 N N . SER A 1 192 ? -0.018 11.719 7.976 1.00 97.19 192 SER A N 1
ATOM 1488 C CA . SER A 1 192 ? 0.547 13.040 7.661 1.00 97.19 192 SER A CA 1
ATOM 1489 C C . SER A 1 192 ? 1.950 13.023 7.031 1.00 97.19 192 SER A C 1
ATOM 1491 O O . SER A 1 192 ? 2.485 14.086 6.719 1.00 97.19 192 SER A O 1
ATOM 1493 N N . GLN A 1 193 ? 2.543 11.841 6.829 1.00 97.19 193 GLN A N 1
ATOM 1494 C CA . GLN A 1 193 ? 3.904 11.665 6.309 1.00 97.19 193 GLN A CA 1
ATOM 1495 C C . GLN A 1 193 ? 3.996 10.469 5.343 1.00 97.19 193 GLN A C 1
ATOM 1497 O O . GLN A 1 193 ? 3.148 9.581 5.391 1.00 97.19 193 GLN A O 1
ATOM 1502 N N . PRO A 1 194 ? 4.999 10.394 4.452 1.00 97.56 194 PRO A N 1
ATOM 1503 C CA . PRO A 1 194 ? 5.239 9.190 3.658 1.00 97.56 194 PRO A CA 1
ATOM 1504 C C . PRO A 1 194 ? 5.660 8.004 4.535 1.00 97.56 194 PRO A C 1
ATOM 1506 O O . PRO A 1 194 ? 6.444 8.189 5.464 1.00 97.56 194 PRO A O 1
ATOM 1509 N N . VAL A 1 195 ? 5.216 6.780 4.210 1.00 98.12 195 VAL A N 1
ATOM 1510 C CA . VAL A 1 195 ? 5.685 5.560 4.909 1.00 98.12 195 VAL A CA 1
ATOM 1511 C C . VAL A 1 195 ? 7.180 5.352 4.665 1.00 98.12 195 VAL A C 1
ATOM 1513 O O . VAL A 1 195 ? 7.951 5.124 5.592 1.00 98.12 195 VAL A O 1
ATOM 1516 N N . PHE A 1 196 ? 7.598 5.523 3.409 1.00 98.25 196 PHE A N 1
ATOM 1517 C CA . PHE A 1 196 ? 8.998 5.663 3.018 1.00 98.25 196 PHE A CA 1
ATOM 1518 C C . PHE A 1 196 ? 9.176 6.943 2.184 1.00 98.25 196 PHE A C 1
ATOM 1520 O O . PHE A 1 196 ? 8.253 7.328 1.468 1.00 98.25 196 PHE A O 1
ATOM 1527 N N . PRO A 1 197 ? 10.352 7.603 2.185 1.00 96.81 197 PRO A N 1
ATOM 1528 C CA . PRO A 1 197 ? 10.564 8.830 1.402 1.00 96.81 197 PRO A CA 1
ATOM 1529 C C . PRO A 1 197 ? 10.391 8.663 -0.120 1.00 96.81 197 PRO A C 1
ATOM 1531 O O . PRO A 1 197 ? 10.114 9.629 -0.835 1.00 96.81 197 PRO A O 1
ATOM 1534 N N . SER A 1 198 ? 10.564 7.441 -0.629 1.00 97.00 198 SER A N 1
ATOM 1535 C CA . SER A 1 198 ? 10.375 7.079 -2.032 1.00 97.00 198 SER A CA 1
ATOM 1536 C C . SER A 1 198 ? 9.432 5.889 -2.179 1.00 97.00 198 SER A C 1
ATOM 1538 O O . SER A 1 198 ? 9.315 5.047 -1.290 1.00 97.00 198 SER A O 1
ATOM 1540 N N . TYR A 1 199 ? 8.783 5.815 -3.336 1.00 97.56 199 TYR A N 1
ATOM 1541 C CA . TYR A 1 199 ? 8.039 4.648 -3.791 1.00 97.56 199 TYR A CA 1
ATOM 1542 C C . TYR A 1 199 ? 8.763 4.005 -4.974 1.00 97.56 199 TYR A C 1
ATOM 1544 O O . TYR A 1 199 ? 9.260 4.716 -5.855 1.00 97.56 199 TYR A O 1
ATOM 1552 N N . GLU A 1 200 ? 8.762 2.675 -5.020 1.00 96.38 200 GLU A N 1
ATOM 1553 C CA . GLU A 1 200 ? 9.229 1.872 -6.151 1.00 96.38 200 GLU A CA 1
ATOM 1554 C C . GLU A 1 200 ? 8.251 0.716 -6.410 1.00 96.38 200 GLU A C 1
ATOM 1556 O O . GLU A 1 200 ? 7.974 -0.046 -5.496 1.00 96.38 200 GLU A O 1
ATOM 1561 N N . THR A 1 201 ? 7.715 0.564 -7.625 1.00 94.69 201 THR A N 1
ATOM 1562 C CA . THR A 1 201 ? 6.574 -0.343 -7.897 1.00 94.69 201 THR A CA 1
ATOM 1563 C C . THR A 1 201 ? 6.845 -1.836 -7.644 1.00 94.69 201 THR A C 1
ATOM 1565 O O . THR A 1 201 ? 5.969 -2.556 -7.165 1.00 94.69 201 THR A O 1
ATOM 1568 N N . SER A 1 202 ? 8.030 -2.343 -7.987 1.00 94.06 202 SER A N 1
ATOM 1569 C CA . SER A 1 202 ? 8.315 -3.787 -8.032 1.00 94.06 202 SER A CA 1
ATOM 1570 C C . SER A 1 202 ? 8.688 -4.416 -6.685 1.00 94.06 202 SER A C 1
ATOM 1572 O O . SER A 1 202 ? 8.737 -5.642 -6.583 1.00 94.06 202 SER A O 1
ATOM 1574 N N . GLY A 1 203 ? 8.981 -3.607 -5.663 1.00 94.62 203 GLY A N 1
ATOM 1575 C CA . GLY A 1 203 ? 9.521 -4.072 -4.382 1.00 94.62 203 GLY A CA 1
ATOM 1576 C C . GLY A 1 203 ? 11.031 -4.339 -4.409 1.00 94.62 203 GLY A C 1
ATOM 1577 O O . GLY A 1 203 ? 11.591 -4.772 -3.403 1.00 94.62 203 GLY A O 1
ATOM 1578 N N . HIS A 1 204 ? 11.720 -4.036 -5.516 1.00 95.12 204 HIS A N 1
ATOM 1579 C CA . HIS A 1 204 ? 13.175 -4.133 -5.638 1.00 95.12 204 HIS A CA 1
ATOM 1580 C C . HIS A 1 204 ? 13.890 -3.326 -4.547 1.00 95.12 204 HIS A C 1
ATOM 1582 O O . HIS A 1 204 ? 14.770 -3.864 -3.879 1.00 95.12 204 HIS A O 1
ATOM 1588 N N . ASP A 1 205 ? 13.441 -2.096 -4.292 1.00 96.12 205 ASP A N 1
ATOM 1589 C CA . ASP A 1 205 ? 14.004 -1.224 -3.248 1.00 96.12 205 ASP A CA 1
ATOM 1590 C C . ASP A 1 205 ? 13.419 -1.482 -1.847 1.00 96.12 205 ASP A C 1
ATOM 1592 O O . ASP A 1 205 ? 13.796 -0.813 -0.886 1.00 96.12 205 ASP A O 1
ATOM 1596 N N . ARG A 1 206 ? 12.480 -2.432 -1.719 1.00 96.75 206 ARG A N 1
ATOM 1597 C CA . ARG A 1 206 ? 11.650 -2.660 -0.520 1.00 96.75 206 ARG A CA 1
ATOM 1598 C C . ARG A 1 206 ? 10.820 -1.444 -0.084 1.00 96.75 206 ARG A C 1
ATOM 1600 O O . ARG A 1 206 ? 10.549 -1.259 1.095 1.00 96.75 206 ARG A O 1
ATOM 1607 N N . SER A 1 207 ? 10.381 -0.637 -1.051 1.00 97.19 207 SER A N 1
ATOM 1608 C CA . SER A 1 207 ? 9.573 0.570 -0.830 1.00 97.19 207 SER A CA 1
ATOM 1609 C C . SER A 1 207 ? 8.326 0.641 -1.726 1.00 97.19 207 SER A C 1
ATOM 1611 O O . SER A 1 207 ? 7.889 1.724 -2.115 1.00 97.19 207 SER A O 1
ATOM 1613 N N . ASN A 1 208 ? 7.737 -0.512 -2.060 1.00 97.25 208 ASN A N 1
ATOM 1614 C CA . ASN A 1 208 ? 6.430 -0.584 -2.725 1.00 97.25 208 ASN A CA 1
ATOM 1615 C C . ASN A 1 208 ? 5.278 -0.581 -1.700 1.00 97.25 208 ASN A C 1
ATOM 1617 O O . ASN A 1 208 ? 5.505 -0.560 -0.488 1.00 97.25 208 ASN A O 1
ATOM 1621 N N . CYS A 1 209 ? 4.035 -0.637 -2.179 1.00 98.12 209 CYS A N 1
ATOM 1622 C CA . CYS A 1 209 ? 2.846 -0.668 -1.325 1.00 98.12 209 CYS A CA 1
ATOM 1623 C C . CYS A 1 209 ? 2.780 -1.885 -0.389 1.00 98.12 209 CYS A C 1
ATOM 1625 O O . CYS A 1 209 ? 2.346 -1.743 0.745 1.00 98.12 209 CYS A O 1
ATOM 1627 N N . VAL A 1 210 ? 3.281 -3.050 -0.807 1.00 98.19 210 VAL A N 1
ATOM 1628 C CA . VAL A 1 210 ? 3.345 -4.274 0.013 1.00 98.19 210 VAL A CA 1
ATOM 1629 C C . VAL A 1 210 ? 4.286 -4.080 1.208 1.00 98.19 210 VAL A C 1
ATOM 1631 O O . VAL A 1 210 ? 3.900 -4.341 2.345 1.00 98.19 210 VAL A O 1
ATOM 1634 N N . HIS A 1 211 ? 5.484 -3.530 0.978 1.00 98.38 211 HIS A N 1
ATOM 1635 C CA . HIS A 1 211 ? 6.416 -3.177 2.059 1.00 98.38 211 HIS A CA 1
ATOM 1636 C C . HIS A 1 211 ? 5.855 -2.073 2.966 1.00 98.38 211 HIS A C 1
ATOM 1638 O O . HIS A 1 211 ? 5.963 -2.178 4.185 1.00 98.38 211 HIS A O 1
ATOM 1644 N N . GLY A 1 212 ? 5.209 -1.050 2.396 1.00 98.31 212 GLY A N 1
ATOM 1645 C CA . GLY A 1 212 ? 4.605 0.037 3.173 1.00 98.31 212 GLY A CA 1
ATOM 1646 C C . GLY A 1 212 ? 3.420 -0.418 4.032 1.00 98.31 212 GLY A C 1
ATOM 1647 O O . GLY A 1 212 ? 3.290 -0.004 5.179 1.00 98.31 212 GLY A O 1
ATOM 1648 N N . HIS A 1 213 ? 2.585 -1.320 3.519 1.00 98.56 213 HIS A N 1
ATOM 1649 C CA . HIS A 1 213 ? 1.432 -1.879 4.231 1.00 98.56 213 HIS A CA 1
ATOM 1650 C C . HIS A 1 213 ? 1.844 -2.792 5.393 1.00 98.56 213 HIS A C 1
ATOM 1652 O O . HIS A 1 213 ? 1.236 -2.753 6.468 1.00 98.56 213 HIS A O 1
ATOM 1658 N N . ALA A 1 214 ? 2.913 -3.571 5.206 1.00 98.25 214 ALA A N 1
ATOM 1659 C CA . ALA A 1 214 ? 3.531 -4.355 6.271 1.00 98.25 214 ALA A CA 1
ATOM 1660 C C . ALA A 1 214 ? 4.138 -3.460 7.367 1.00 98.25 214 ALA A C 1
ATOM 1662 O O . ALA A 1 214 ? 3.919 -3.710 8.552 1.00 98.25 214 ALA A O 1
ATOM 1663 N N . GLU A 1 215 ? 4.837 -2.387 6.983 1.00 98.12 215 GLU A N 1
ATOM 1664 C CA . GLU A 1 215 ? 5.432 -1.423 7.917 1.00 98.12 215 GLU A CA 1
ATOM 1665 C C . GLU A 1 215 ? 4.364 -0.674 8.729 1.00 98.12 215 GLU A C 1
ATOM 1667 O O . GLU A 1 215 ? 4.429 -0.640 9.957 1.00 98.12 215 GLU A O 1
ATOM 1672 N N . LEU A 1 216 ? 3.315 -0.168 8.072 1.00 98.12 216 LEU A N 1
ATOM 1673 C CA . LEU A 1 216 ? 2.147 0.416 8.740 1.00 98.12 216 LEU A CA 1
ATOM 1674 C C . LEU A 1 216 ? 1.465 -0.590 9.683 1.00 98.12 216 LEU A C 1
ATOM 1676 O O . LEU A 1 216 ? 1.062 -0.225 10.786 1.00 98.12 216 LEU A O 1
ATOM 1680 N N . GLY A 1 217 ? 1.372 -1.865 9.289 1.00 97.50 217 GLY A N 1
ATOM 1681 C CA . GLY A 1 217 ? 0.813 -2.926 10.131 1.00 97.50 217 GLY A CA 1
ATOM 1682 C C . GLY A 1 217 ? 1.630 -3.189 11.397 1.00 97.50 217 GLY A C 1
ATOM 1683 O O . GLY A 1 217 ? 1.075 -3.362 12.487 1.00 97.50 217 GLY A O 1
ATOM 1684 N N . ARG A 1 218 ? 2.958 -3.154 11.264 1.00 96.31 218 ARG A N 1
ATOM 1685 C CA . ARG A 1 218 ? 3.917 -3.273 12.364 1.00 96.31 218 ARG A CA 1
ATOM 1686 C C . ARG A 1 218 ? 3.837 -2.081 13.316 1.00 96.31 218 ARG A C 1
ATOM 1688 O O . ARG A 1 218 ? 3.740 -2.279 14.523 1.00 96.31 218 ARG A O 1
ATOM 1695 N N . GLU A 1 219 ? 3.850 -0.863 12.789 1.00 96.50 219 GLU A N 1
ATOM 1696 C CA . GLU A 1 219 ? 3.922 0.368 13.585 1.00 96.50 219 GLU A CA 1
ATOM 1697 C C . GLU A 1 219 ? 2.579 0.740 14.239 1.00 96.50 219 GLU A C 1
ATOM 1699 O O . GLU A 1 219 ? 2.527 1.058 15.431 1.00 96.50 219 GLU A O 1
ATOM 1704 N N . ILE A 1 220 ? 1.462 0.634 13.510 1.00 96.50 220 ILE A N 1
ATOM 1705 C CA . ILE A 1 220 ? 0.131 1.010 14.017 1.00 96.50 220 ILE A CA 1
ATOM 1706 C C . ILE A 1 220 ? -0.492 -0.121 14.847 1.00 96.50 220 ILE A C 1
ATOM 1708 O O . ILE A 1 220 ? -1.043 0.145 15.916 1.00 96.50 220 ILE A O 1
ATOM 1712 N N . PHE A 1 221 ? -0.394 -1.383 14.414 1.00 95.25 221 PHE A N 1
ATOM 1713 C CA . PHE A 1 221 ? -1.096 -2.504 15.065 1.00 95.25 221 PHE A CA 1
ATOM 1714 C C . PHE A 1 221 ? -0.182 -3.458 15.846 1.00 95.25 221 PHE A C 1
ATOM 1716 O O . PHE A 1 221 ? -0.681 -4.281 16.612 1.00 95.25 221 PHE A O 1
ATOM 1723 N N . GLY A 1 222 ? 1.144 -3.331 15.719 1.00 93.50 222 GLY A N 1
ATOM 1724 C CA . GLY A 1 222 ? 2.112 -4.217 16.378 1.00 93.50 222 GLY A CA 1
ATOM 1725 C C . GLY A 1 222 ? 2.291 -5.573 15.688 1.00 93.50 222 GLY A C 1
ATOM 1726 O O . GLY A 1 222 ? 2.989 -6.436 16.220 1.00 93.50 222 GLY A O 1
ATOM 1727 N N . TRP A 1 223 ? 1.668 -5.793 14.526 1.00 94.06 223 TRP A N 1
ATOM 1728 C CA . TRP A 1 223 ? 1.675 -7.094 13.862 1.00 94.06 223 TRP A CA 1
ATOM 1729 C C . TRP A 1 223 ? 3.050 -7.426 13.269 1.00 94.06 223 TRP A C 1
ATOM 1731 O O . TRP A 1 223 ? 3.656 -6.623 12.561 1.00 94.06 223 TRP A O 1
ATOM 1741 N N . ASN A 1 224 ? 3.527 -8.649 13.505 1.00 90.19 224 ASN A N 1
ATOM 1742 C CA . ASN A 1 224 ? 4.723 -9.165 12.844 1.00 90.19 224 ASN A CA 1
ATOM 1743 C C . ASN A 1 224 ? 4.359 -9.727 11.461 1.00 90.19 224 ASN A C 1
ATOM 1745 O O . ASN A 1 224 ? 3.964 -10.887 11.340 1.00 90.19 224 ASN A O 1
ATOM 1749 N N . ILE A 1 225 ? 4.485 -8.889 10.436 1.00 92.38 225 ILE A N 1
ATOM 1750 C CA . ILE A 1 225 ? 4.219 -9.230 9.037 1.00 92.38 225 ILE A CA 1
ATOM 1751 C C . ILE A 1 225 ? 5.553 -9.551 8.349 1.00 92.38 225 ILE A C 1
ATOM 1753 O O . ILE A 1 225 ? 6.506 -8.781 8.452 1.00 92.38 225 ILE A O 1
ATOM 1757 N N . GLN A 1 226 ? 5.631 -10.702 7.676 1.00 90.38 226 GLN A N 1
ATOM 1758 C CA . GLN A 1 226 ? 6.836 -11.194 7.002 1.00 90.38 226 GLN A CA 1
ATOM 1759 C C . GLN A 1 226 ? 6.487 -11.602 5.572 1.00 90.38 226 GLN A C 1
ATOM 1761 O O . GLN A 1 226 ? 5.710 -12.531 5.373 1.00 90.38 226 GLN A O 1
ATOM 1766 N N . HIS A 1 227 ? 7.078 -10.937 4.582 1.00 92.88 227 HIS A N 1
ATOM 1767 C CA . HIS A 1 227 ? 6.758 -11.129 3.167 1.00 92.88 227 HIS A CA 1
ATOM 1768 C C . HIS A 1 227 ? 8.009 -11.078 2.286 1.00 92.88 227 HIS A C 1
ATOM 1770 O O . HIS A 1 227 ? 9.013 -10.443 2.614 1.00 92.88 227 HIS A O 1
ATOM 1776 N N . ASP A 1 228 ? 7.940 -11.742 1.135 1.00 93.75 228 ASP A N 1
ATOM 1777 C CA . ASP A 1 228 ? 9.016 -11.731 0.150 1.00 93.75 228 ASP A CA 1
ATOM 1778 C C . ASP A 1 228 ? 9.195 -10.362 -0.514 1.00 93.75 228 ASP A C 1
ATOM 1780 O O . ASP A 1 228 ? 8.254 -9.587 -0.687 1.00 93.75 228 ASP A O 1
ATOM 1784 N N . GLN A 1 229 ? 10.417 -10.088 -0.978 1.00 94.69 229 GLN A N 1
ATOM 1785 C CA . GLN A 1 229 ? 10.791 -8.813 -1.601 1.00 94.69 229 GLN A CA 1
ATOM 1786 C C . GLN A 1 229 ? 9.872 -8.401 -2.765 1.00 94.69 229 GLN A C 1
ATOM 1788 O O . GLN A 1 229 ? 9.589 -7.215 -2.919 1.00 94.69 229 GLN A O 1
ATOM 1793 N N . HIS A 1 230 ? 9.388 -9.382 -3.530 1.00 95.19 230 HIS A N 1
ATOM 1794 C CA . HIS A 1 230 ? 8.483 -9.217 -4.671 1.00 95.19 230 HIS A CA 1
ATOM 1795 C C . HIS A 1 230 ? 7.105 -9.866 -4.433 1.00 95.19 230 HIS A C 1
ATOM 1797 O O . HIS A 1 230 ? 6.448 -10.280 -5.387 1.00 95.19 230 HIS A O 1
ATOM 1803 N N . ALA A 1 231 ? 6.677 -10.007 -3.172 1.00 94.69 231 ALA A N 1
ATOM 1804 C CA . ALA A 1 231 ? 5.326 -10.465 -2.852 1.00 94.69 231 ALA A CA 1
ATOM 1805 C C . ALA A 1 231 ? 4.274 -9.534 -3.478 1.00 94.69 231 ALA A C 1
ATOM 1807 O O . ALA A 1 231 ? 4.474 -8.319 -3.556 1.00 94.69 231 ALA A O 1
ATOM 1808 N N . THR A 1 232 ? 3.155 -10.101 -3.933 1.00 96.50 232 THR A N 1
ATOM 1809 C CA . THR A 1 232 ? 2.068 -9.315 -4.532 1.00 96.50 232 THR A CA 1
ATOM 1810 C C . THR A 1 232 ? 1.108 -8.767 -3.462 1.00 96.50 232 THR A C 1
ATOM 1812 O O . THR A 1 232 ? 1.023 -9.332 -2.367 1.00 96.50 232 THR A O 1
ATOM 1815 N N . PRO A 1 233 ? 0.329 -7.707 -3.763 1.00 97.44 233 PRO A N 1
ATOM 1816 C CA . PRO A 1 233 ? -0.745 -7.208 -2.903 1.00 97.44 233 PRO A CA 1
ATOM 1817 C C . PRO A 1 233 ? -1.706 -8.304 -2.429 1.00 97.44 233 PRO A C 1
ATOM 1819 O O . PRO A 1 233 ? -2.067 -8.347 -1.256 1.00 97.44 233 PRO A O 1
ATOM 1822 N N . GLN A 1 234 ? -2.101 -9.221 -3.319 1.00 95.88 234 GLN A N 1
ATOM 1823 C CA . GLN A 1 234 ? -3.000 -10.320 -2.968 1.00 95.88 234 GLN A CA 1
ATOM 1824 C C . GLN A 1 234 ? -2.334 -11.397 -2.098 1.00 95.88 234 GLN A C 1
ATOM 1826 O O . GLN A 1 234 ? -3.005 -11.932 -1.219 1.00 95.88 234 GLN A O 1
ATOM 1831 N N . ASP A 1 235 ? -1.041 -11.686 -2.292 1.00 94.88 235 ASP A N 1
ATOM 1832 C CA . ASP A 1 235 ? -0.323 -12.663 -1.460 1.00 94.88 235 ASP A CA 1
ATOM 1833 C C . ASP A 1 235 ? -0.163 -12.140 -0.026 1.00 94.88 235 ASP A C 1
ATOM 1835 O O . ASP A 1 235 ? -0.387 -12.883 0.929 1.00 94.88 235 ASP A O 1
ATOM 1839 N N . LEU A 1 236 ? 0.169 -10.851 0.136 1.00 96.06 236 LEU A N 1
ATOM 1840 C CA . LEU A 1 236 ? 0.231 -10.230 1.459 1.00 96.06 236 LEU A CA 1
ATOM 1841 C C . LEU A 1 236 ? -1.158 -10.169 2.107 1.00 96.06 236 LEU A C 1
ATOM 1843 O O . LEU A 1 236 ? -1.301 -10.536 3.271 1.00 96.06 236 LEU A O 1
ATOM 1847 N N . ALA A 1 237 ? -2.197 -9.776 1.364 1.00 96.62 237 ALA A N 1
ATOM 1848 C CA . ALA A 1 237 ? -3.558 -9.773 1.893 1.00 96.62 237 ALA A CA 1
ATOM 1849 C C . ALA A 1 237 ? -3.985 -11.168 2.394 1.00 96.62 237 ALA A C 1
ATOM 1851 O O . ALA A 1 237 ? -4.565 -11.270 3.472 1.00 96.62 237 ALA A O 1
ATOM 1852 N N . GLU A 1 238 ? -3.658 -12.251 1.679 1.00 94.38 238 GLU A N 1
ATOM 1853 C CA . GLU A 1 238 ? -3.947 -13.620 2.133 1.00 94.38 238 GLU A CA 1
ATOM 1854 C C . GLU A 1 238 ? -3.293 -13.929 3.492 1.00 94.38 238 GLU A C 1
ATOM 1856 O O . GLU A 1 238 ? -3.960 -14.457 4.382 1.00 94.38 238 GLU A O 1
ATOM 1861 N N . GLN A 1 239 ? -2.030 -13.534 3.697 1.00 92.00 239 GLN A N 1
ATOM 1862 C CA . GLN A 1 239 ? -1.314 -13.715 4.972 1.00 92.00 239 GLN A CA 1
ATOM 1863 C C . GLN A 1 239 ? -1.937 -12.925 6.131 1.00 92.00 239 GLN A C 1
ATOM 1865 O O . GLN A 1 239 ? -1.836 -13.327 7.288 1.00 92.00 239 GLN A O 1
ATOM 1870 N N . MET A 1 240 ? -2.599 -11.807 5.831 1.00 93.06 240 MET A N 1
ATOM 1871 C CA . MET A 1 240 ? -3.265 -10.972 6.829 1.00 93.06 240 MET A CA 1
ATOM 1872 C C . MET A 1 240 ? -4.643 -11.498 7.250 1.00 93.06 240 MET A C 1
ATOM 1874 O O . MET A 1 240 ? -5.258 -10.955 8.175 1.00 93.06 240 MET A O 1
ATOM 1878 N N . ARG A 1 241 ? -5.151 -12.566 6.619 1.00 91.19 241 ARG A N 1
ATOM 1879 C CA . ARG A 1 241 ? -6.400 -13.212 7.037 1.00 91.19 241 ARG A CA 1
ATOM 1880 C C . ARG A 1 241 ? -6.251 -13.794 8.441 1.00 91.19 241 ARG A C 1
ATOM 1882 O O . ARG A 1 241 ? -5.461 -14.699 8.682 1.00 91.19 241 ARG A O 1
ATOM 1889 N N . GLY A 1 242 ? -7.067 -13.293 9.364 1.00 87.44 242 GLY A N 1
ATOM 1890 C CA . GLY A 1 242 ? -7.044 -13.697 10.771 1.00 87.44 242 GLY A CA 1
ATOM 1891 C C . GLY A 1 242 ? -6.237 -12.769 11.681 1.00 87.44 242 GLY A C 1
ATOM 1892 O O . GLY A 1 242 ? -6.383 -12.883 12.896 1.00 87.44 242 GLY A O 1
ATOM 1893 N N . LEU A 1 243 ? -5.478 -11.807 11.138 1.00 92.19 243 LEU A N 1
ATOM 1894 C CA . LEU A 1 243 ? -4.966 -10.698 11.945 1.00 92.19 243 LEU A CA 1
ATOM 1895 C C . LEU A 1 243 ? -6.135 -9.855 12.458 1.00 92.19 243 LEU A C 1
ATOM 1897 O O . LEU A 1 243 ? -7.071 -9.542 11.714 1.00 92.19 243 LEU A O 1
ATOM 1901 N N . ARG A 1 244 ? -6.070 -9.497 13.739 1.00 91.75 244 ARG A N 1
ATOM 1902 C CA . ARG A 1 244 ? -7.069 -8.685 14.428 1.00 91.75 244 ARG A CA 1
ATOM 1903 C C . ARG A 1 244 ? -6.403 -7.605 15.269 1.00 91.75 244 ARG A C 1
ATOM 1905 O O . ARG A 1 244 ? -5.295 -7.785 15.777 1.00 91.75 244 ARG A O 1
ATOM 1912 N N . VAL A 1 245 ? -7.100 -6.484 15.392 1.00 86.62 245 VAL A N 1
ATOM 1913 C CA . VAL A 1 245 ? -6.652 -5.264 16.074 1.00 86.62 245 VAL A CA 1
ATOM 1914 C C . VAL A 1 245 ? -6.705 -5.406 17.603 1.00 86.62 245 VAL A C 1
ATOM 1916 O O . VAL A 1 245 ? -5.880 -4.819 18.304 1.00 86.62 245 VAL A O 1
ATOM 1919 N N . ASP A 1 246 ? -7.610 -6.244 18.115 1.00 73.00 246 ASP A N 1
ATOM 1920 C CA . ASP A 1 246 ? -7.797 -6.562 19.538 1.00 73.00 246 ASP A CA 1
ATOM 1921 C C . ASP A 1 246 ? -6.848 -7.665 20.058 1.00 73.00 246 ASP A C 1
ATOM 1923 O O . ASP A 1 246 ? -6.404 -7.626 21.208 1.00 73.00 246 ASP A O 1
ATOM 1927 N N . GLY A 1 247 ? -6.488 -8.634 19.210 1.00 55.88 247 GLY A N 1
ATOM 1928 C CA . GLY A 1 247 ? -5.777 -9.854 19.610 1.00 55.88 247 GLY A CA 1
ATOM 1929 C C . GLY A 1 247 ? -4.344 -9.673 20.130 1.00 55.88 247 GLY A C 1
ATOM 1930 O O . GLY A 1 247 ? -3.840 -10.549 20.836 1.00 55.88 247 GLY A O 1
ATOM 1931 N N . TYR A 1 248 ? -3.674 -8.557 19.820 1.00 50.62 248 TYR A N 1
ATOM 1932 C CA . TYR A 1 248 ? -2.236 -8.396 20.092 1.00 50.62 248 TYR A CA 1
ATOM 1933 C C . TYR A 1 248 ? -1.898 -7.793 21.472 1.00 50.62 248 TYR A C 1
ATOM 1935 O O . TYR A 1 248 ? -0.769 -7.919 21.946 1.00 50.62 248 TYR A O 1
ATOM 1943 N N . ASN A 1 249 ? -2.876 -7.218 22.183 1.00 43.22 249 ASN A N 1
ATOM 1944 C CA . ASN A 1 249 ? -2.653 -6.613 23.508 1.00 43.22 249 ASN A CA 1
ATOM 1945 C C . ASN A 1 249 ? -2.388 -7.629 24.642 1.00 43.22 249 ASN A C 1
ATOM 1947 O O . ASN A 1 249 ? -2.021 -7.233 25.746 1.00 43.22 249 ASN A O 1
ATOM 1951 N N . SER A 1 250 ? -2.542 -8.935 24.395 1.00 41.25 250 SER A N 1
ATOM 1952 C CA . SER A 1 250 ? -2.368 -9.981 25.419 1.00 41.25 250 SER A CA 1
ATOM 1953 C C . SER A 1 250 ? -0.916 -10.428 25.657 1.00 41.25 250 SER A C 1
ATOM 1955 O O . SER A 1 250 ? -0.652 -11.085 26.661 1.00 41.25 250 SER A O 1
ATOM 1957 N N . TYR A 1 251 ? 0.030 -10.077 24.774 1.00 40.31 251 TYR A N 1
ATOM 1958 C CA . TYR A 1 251 ? 1.403 -10.612 24.817 1.00 40.31 251 TYR A CA 1
ATOM 1959 C C . TYR A 1 251 ? 2.485 -9.640 25.318 1.00 40.31 251 TYR A C 1
ATOM 1961 O O . TYR A 1 251 ? 3.583 -10.086 25.652 1.00 40.31 251 TYR A O 1
ATOM 1969 N N . SER A 1 252 ? 2.208 -8.334 25.414 1.00 37.72 252 SER A N 1
ATOM 1970 C CA . SER A 1 252 ? 3.227 -7.332 25.787 1.00 37.72 252 SER A CA 1
ATOM 1971 C C . SER A 1 252 ? 3.292 -6.991 27.286 1.00 37.72 252 SER A C 1
ATOM 1973 O O . SER A 1 252 ? 4.164 -6.223 27.692 1.00 37.72 252 SER A O 1
ATOM 1975 N N . SER A 1 253 ? 2.407 -7.538 28.125 1.00 37.53 253 SER A N 1
ATOM 1976 C CA . SER A 1 253 ? 2.316 -7.209 29.560 1.00 37.53 253 SER A CA 1
ATOM 1977 C C . SER A 1 253 ? 3.162 -8.100 30.485 1.00 37.53 253 SER A C 1
ATOM 1979 O O . SER A 1 253 ? 3.345 -7.765 31.652 1.00 37.53 253 SER A O 1
ATOM 1981 N N . TYR A 1 254 ? 3.749 -9.194 29.986 1.00 36.34 254 TYR A N 1
ATOM 1982 C CA . TYR A 1 254 ? 4.546 -10.139 30.790 1.00 36.34 254 TYR A CA 1
ATOM 1983 C C . TYR A 1 254 ? 6.051 -9.818 30.868 1.00 36.34 254 TYR A C 1
ATOM 1985 O O . TYR A 1 254 ? 6.864 -10.707 31.123 1.00 36.34 254 TYR A O 1
ATOM 1993 N N . ARG A 1 255 ? 6.461 -8.558 30.652 1.00 39.25 255 ARG A N 1
ATOM 1994 C CA . ARG A 1 255 ? 7.883 -8.172 30.722 1.00 39.25 255 ARG A CA 1
ATOM 1995 C C . ARG A 1 255 ? 8.145 -6.801 31.351 1.00 39.25 255 ARG A C 1
ATOM 1997 O O . ARG A 1 255 ? 8.778 -5.954 30.734 1.00 39.25 255 ARG A O 1
ATOM 2004 N N . ASN A 1 256 ? 7.688 -6.627 32.590 1.00 36.50 256 ASN A N 1
ATOM 2005 C CA . ASN A 1 256 ? 8.420 -5.909 33.648 1.00 36.50 256 ASN A CA 1
ATOM 2006 C C . ASN A 1 256 ? 7.742 -6.133 35.010 1.00 36.50 256 ASN A C 1
ATOM 2008 O O . ASN A 1 256 ? 7.223 -5.215 35.633 1.00 36.50 256 ASN A O 1
ATOM 2012 N N . GLY A 1 257 ? 7.749 -7.385 35.469 1.00 39.12 257 GLY A N 1
ATOM 2013 C CA . GLY A 1 257 ? 7.585 -7.686 36.887 1.00 39.12 257 GLY A CA 1
ATOM 2014 C C . GLY A 1 257 ? 8.967 -7.821 37.506 1.00 39.12 257 GLY A C 1
ATOM 2015 O O . GLY A 1 257 ? 9.596 -8.861 37.332 1.00 39.12 257 GLY A O 1
ATOM 2016 N N . ASN A 1 258 ? 9.445 -6.775 38.177 1.00 35.72 258 ASN A N 1
ATOM 2017 C CA . ASN A 1 258 ? 10.516 -6.903 39.162 1.00 35.72 258 ASN A CA 1
ATOM 2018 C C . ASN A 1 258 ? 10.414 -5.775 40.194 1.00 35.72 258 ASN A C 1
ATOM 2020 O O . ASN A 1 258 ? 11.323 -4.957 40.340 1.00 35.72 258 ASN A O 1
ATOM 2024 N N . ASP A 1 259 ? 9.286 -5.756 40.909 1.00 43.69 259 ASP A N 1
ATOM 2025 C CA . ASP A 1 259 ? 9.243 -5.135 42.228 1.00 43.69 259 ASP A CA 1
ATOM 2026 C C . ASP A 1 259 ? 10.341 -5.778 43.081 1.00 43.69 259 ASP A C 1
ATOM 2028 O O . ASP A 1 259 ? 10.486 -7.003 43.150 1.00 43.69 259 ASP A O 1
ATOM 2032 N N . SER A 1 260 ? 11.176 -4.948 43.687 1.00 39.12 260 SER A N 1
ATOM 2033 C CA . SER A 1 260 ? 12.185 -5.375 44.651 1.00 39.12 260 SER A CA 1
ATOM 203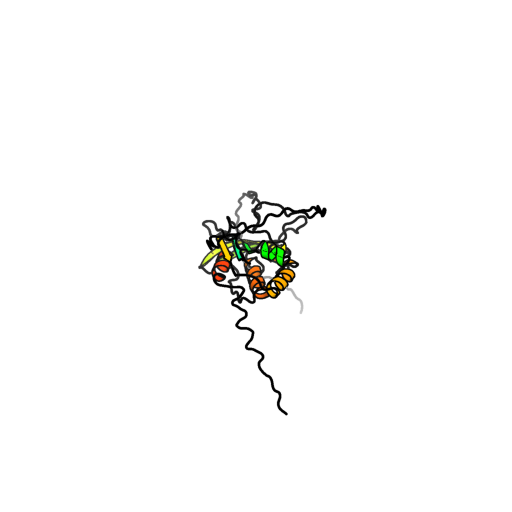4 C C . SER A 1 260 ? 12.289 -4.316 45.736 1.00 39.12 260 SER A C 1
ATOM 2036 O O . SER A 1 260 ? 13.341 -3.721 45.950 1.00 39.12 260 SER A O 1
ATOM 2038 N N . ASP A 1 261 ? 11.160 -4.102 46.413 1.00 42.06 261 ASP A N 1
ATOM 2039 C CA . ASP A 1 261 ? 11.176 -3.650 47.799 1.00 42.06 261 ASP A CA 1
ATOM 2040 C C . ASP A 1 261 ? 11.783 -4.770 48.653 1.00 42.06 261 ASP A C 1
ATOM 2042 O O . ASP A 1 261 ? 11.266 -5.889 48.711 1.00 42.06 261 ASP A O 1
ATOM 2046 N N . SER A 1 262 ? 12.897 -4.475 49.311 1.00 41.84 262 SER A N 1
ATOM 2047 C CA . SER A 1 262 ? 13.408 -5.206 50.471 1.00 41.84 262 SER A CA 1
ATOM 2048 C C . SER A 1 262 ? 14.307 -4.266 51.272 1.00 41.84 262 SER A C 1
ATOM 2050 O O . SER A 1 262 ? 15.102 -3.528 50.692 1.00 41.84 262 SER A O 1
ATOM 2052 N N . GLU A 1 263 ? 14.087 -4.298 52.585 1.00 38.47 263 GLU A N 1
ATOM 2053 C CA . GLU A 1 263 ? 14.553 -3.394 53.652 1.00 38.47 263 GLU A CA 1
ATOM 2054 C C . GLU A 1 263 ? 16.074 -3.140 53.722 1.00 38.47 263 GLU A C 1
ATOM 2056 O O . GLU A 1 263 ? 16.861 -4.093 53.515 1.00 38.47 263 GLU A O 1
#

Solvent-accessible surface area (backbone atoms only — not comparable to full-atom values): 16657 Å² total; per-residue (Å²): 137,87,82,92,88,84,86,88,89,86,81,87,81,88,88,88,85,88,87,88,82,87,80,91,74,83,74,78,75,71,85,74,63,87,65,56,87,87,69,81,82,86,81,90,84,81,92,90,84,90,86,88,80,90,81,90,88,88,87,88,84,88,86,81,94,72,90,74,86,74,70,77,72,71,85,71,72,53,36,42,20,48,39,14,25,48,52,37,63,48,103,82,26,35,54,77,38,75,38,36,29,27,39,33,49,18,71,56,55,26,73,76,71,68,50,49,68,14,41,25,36,48,58,50,78,57,95,85,46,73,85,61,50,74,48,84,46,70,54,61,36,95,88,66,50,56,38,35,38,75,27,43,34,41,50,32,36,35,9,26,75,40,68,73,78,55,72,92,64,35,74,42,78,46,71,24,48,66,72,51,73,69,32,51,49,46,44,50,60,47,30,74,34,43,72,43,78,42,20,25,67,58,15,84,83,58,31,12,23,54,47,30,36,39,49,50,36,31,72,40,62,65,44,91,68,86,79,60,64,56,51,43,20,47,59,53,52,58,71,50,64,85,53,48,59,70,71,57,74,79,71,74,76,87,77,79,88,74,89,75,90,78,135